Protein AF-A0A838QZZ8-F1 (afdb_monomer_li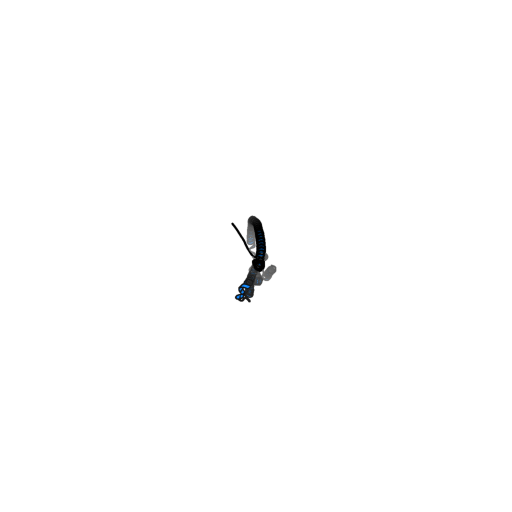te)

Radius of gyration: 69.24 Å; chains: 1; bounding box: 143×58×214 Å

pLDDT: mean 78.21, std 13.22, range [35.03, 93.62]

Structure (mmCIF, N/CA/C/O backbone):
data_AF-A0A838QZZ8-F1
#
_entry.id   AF-A0A838QZZ8-F1
#
loop_
_atom_site.group_PDB
_atom_site.id
_atom_site.type_symbol
_atom_site.label_atom_id
_atom_site.label_alt_id
_atom_site.label_comp_id
_atom_site.label_asym_id
_atom_site.label_entity_id
_atom_site.label_seq_id
_atom_site.pdbx_PDB_ins_code
_atom_site.Cartn_x
_atom_site.Cartn_y
_atom_site.Cartn_z
_atom_site.occupancy
_atom_site.B_iso_or_equiv
_atom_site.auth_seq_id
_atom_site.auth_comp_id
_atom_site.auth_asym_id
_atom_site.auth_atom_id
_atom_site.pdbx_PDB_model_num
ATOM 1 N N . ILE A 1 1 ? -26.782 -7.845 20.445 1.00 58.16 1 ILE A N 1
ATOM 2 C CA . ILE A 1 1 ? -27.109 -7.241 21.764 1.00 58.16 1 ILE A CA 1
ATOM 3 C C . ILE A 1 1 ? -28.507 -7.640 22.232 1.00 58.16 1 ILE A C 1
ATOM 5 O O . ILE A 1 1 ? -28.593 -8.457 23.138 1.00 58.16 1 ILE A O 1
ATOM 9 N N . GLY A 1 2 ? -29.586 -7.164 21.590 1.00 70.69 2 GLY A N 1
ATOM 10 C CA . GLY A 1 2 ? -30.961 -7.381 22.079 1.00 70.69 2 GLY A CA 1
ATOM 11 C C . GLY A 1 2 ? -31.363 -8.845 22.299 1.00 70.69 2 GLY A C 1
ATOM 12 O O . GLY A 1 2 ? -31.957 -9.159 23.319 1.00 70.69 2 GLY A O 1
ATOM 13 N N . LYS A 1 3 ? -30.958 -9.762 21.408 1.00 76.44 3 LYS A N 1
ATOM 14 C CA . LYS A 1 3 ? -31.280 -11.197 21.538 1.00 76.44 3 LYS A CA 1
ATOM 15 C C . LYS A 1 3 ? -30.654 -11.864 22.767 1.00 76.44 3 LYS A C 1
ATOM 17 O O . LYS A 1 3 ? -31.294 -12.706 23.377 1.00 76.44 3 LYS A O 1
ATOM 22 N N . ARG A 1 4 ? -29.428 -11.480 23.140 1.00 74.50 4 ARG A N 1
ATOM 23 C CA . ARG A 1 4 ? -28.707 -12.098 24.263 1.00 74.50 4 ARG A CA 1
ATOM 24 C C . ARG A 1 4 ? -29.208 -11.588 25.611 1.00 74.50 4 ARG A C 1
ATOM 26 O O . ARG A 1 4 ? -29.366 -12.371 26.535 1.00 74.50 4 ARG A O 1
ATOM 33 N N . LEU A 1 5 ? -29.517 -10.291 25.693 1.00 74.19 5 LEU A N 1
ATOM 34 C CA . LEU A 1 5 ? -30.183 -9.711 26.862 1.00 74.19 5 LEU A CA 1
ATOM 35 C C . LEU A 1 5 ? -31.594 -10.284 27.035 1.00 74.19 5 LEU A C 1
ATOM 37 O O . LEU A 1 5 ? -31.955 -10.642 28.146 1.00 74.19 5 LEU A O 1
ATOM 41 N N . ALA A 1 6 ? -32.359 -10.427 25.947 1.00 79.44 6 ALA A N 1
ATOM 42 C CA . ALA A 1 6 ? -33.685 -11.040 25.992 1.00 79.44 6 ALA A CA 1
ATOM 43 C C . ALA A 1 6 ? -33.622 -12.496 26.480 1.00 79.44 6 ALA A C 1
ATOM 45 O O . ALA A 1 6 ? -34.313 -12.829 27.430 1.00 79.44 6 ALA A O 1
ATOM 46 N N . ALA A 1 7 ? -32.735 -13.320 25.912 1.00 80.19 7 ALA A N 1
ATOM 47 C CA . ALA A 1 7 ? -32.574 -14.716 26.324 1.00 80.19 7 ALA A CA 1
ATOM 48 C C . ALA A 1 7 ? -32.056 -14.867 27.767 1.00 80.19 7 ALA A C 1
ATOM 50 O O . ALA A 1 7 ? -32.428 -15.811 28.460 1.00 80.19 7 ALA A O 1
ATOM 51 N N . GLY A 1 8 ? -31.203 -13.944 28.229 1.00 78.94 8 GLY A N 1
ATOM 52 C CA . GLY A 1 8 ? -30.764 -13.893 29.626 1.00 78.94 8 GLY A CA 1
ATOM 53 C C . GLY A 1 8 ? -31.909 -13.533 30.576 1.00 78.94 8 GLY A C 1
ATOM 54 O O . GLY A 1 8 ? -32.110 -14.212 31.575 1.00 78.94 8 GLY A O 1
ATOM 55 N N . LEU A 1 9 ? -32.703 -12.513 30.239 1.00 78.38 9 LEU A N 1
ATOM 56 C CA . LEU A 1 9 ? -33.860 -12.094 31.036 1.00 78.38 9 LEU A CA 1
ATOM 57 C C . LEU A 1 9 ? -34.972 -13.149 31.052 1.00 78.38 9 LEU A C 1
ATOM 59 O O . LEU A 1 9 ? -35.560 -13.379 32.100 1.00 78.38 9 LEU A O 1
ATOM 63 N N . GLU A 1 10 ? -35.235 -13.805 29.924 1.00 83.19 10 GLU A N 1
ATOM 64 C CA . GLU A 1 10 ? -36.214 -14.892 29.807 1.00 83.19 10 GLU A CA 1
ATOM 65 C C . GLU A 1 10 ? -35.835 -16.070 30.713 1.00 83.19 10 GLU A C 1
ATOM 67 O O . GLU A 1 10 ? -36.661 -16.529 31.498 1.00 83.19 10 GLU A O 1
ATOM 72 N N . TYR A 1 11 ? -34.555 -16.457 30.735 1.00 80.50 11 TYR A N 1
ATOM 73 C CA . TYR A 1 11 ? -34.064 -17.476 31.664 1.00 80.50 11 TYR A CA 1
ATOM 74 C C . TYR A 1 11 ? -34.233 -17.068 33.136 1.00 80.50 11 TYR A C 1
ATOM 76 O O . TYR A 1 11 ? -34.630 -17.890 33.960 1.00 80.50 11 TYR A O 1
ATOM 84 N N . VAL A 1 12 ? -33.966 -15.802 33.482 1.00 79.44 12 VAL A N 1
ATOM 85 C CA . VAL A 1 12 ? -34.167 -15.297 34.855 1.00 79.44 12 VAL A CA 1
ATOM 86 C C . VAL A 1 12 ? -35.647 -15.300 35.243 1.00 79.44 12 VAL A C 1
ATOM 88 O O . VAL A 1 12 ? -35.968 -15.578 36.396 1.00 79.44 12 VAL A O 1
ATOM 91 N N . VAL A 1 13 ? -36.552 -15.008 34.305 1.00 79.00 13 VAL A N 1
ATOM 92 C CA . VAL A 1 13 ? -38.004 -15.044 34.540 1.00 79.00 13 VAL A CA 1
ATOM 93 C C . VAL A 1 13 ? -38.499 -16.476 34.760 1.00 79.00 13 VAL A C 1
ATOM 95 O O . VAL A 1 13 ? -39.328 -16.692 35.641 1.00 79.00 13 VAL A O 1
ATOM 98 N N . GLU A 1 14 ? -37.991 -17.447 33.999 1.00 79.44 14 GLU A N 1
ATOM 99 C CA . GLU A 1 14 ? -38.433 -18.846 34.082 1.00 79.44 14 GLU A CA 1
ATOM 100 C C . GLU A 1 14 ? -37.816 -19.614 35.260 1.00 79.44 14 GLU A C 1
ATOM 102 O O . GLU A 1 14 ? -38.520 -20.357 35.942 1.00 79.44 14 GLU A O 1
ATOM 107 N N . ASN A 1 15 ? -36.519 -19.429 35.524 1.00 76.50 15 ASN A N 1
ATOM 108 C CA . ASN A 1 15 ? -35.752 -20.271 36.454 1.00 76.50 15 ASN A CA 1
ATOM 109 C C . ASN A 1 15 ? -35.225 -19.523 37.691 1.00 76.50 15 ASN A C 1
ATOM 111 O O . ASN A 1 15 ? -34.695 -20.151 38.612 1.00 76.50 15 ASN A O 1
ATOM 115 N N . GLY A 1 16 ? -35.368 -18.194 37.734 1.00 68.62 16 GLY A N 1
ATOM 116 C CA . GLY A 1 16 ? -34.762 -17.345 38.759 1.00 68.62 16 GLY A CA 1
ATOM 117 C C . GLY A 1 16 ? -33.244 -17.184 38.596 1.00 68.62 16 GLY A C 1
ATOM 118 O O . GLY A 1 16 ? -32.611 -17.792 37.735 1.00 68.62 16 GLY A O 1
ATOM 119 N N . CYS A 1 17 ? -32.639 -16.343 39.441 1.00 67.50 17 CYS A N 1
ATOM 120 C CA . CYS A 1 17 ? -31.185 -16.167 39.482 1.00 67.50 17 CYS A CA 1
ATOM 121 C C . CYS A 1 17 ? -30.560 -17.224 40.403 1.00 67.50 17 CYS A C 1
ATOM 123 O O . CYS A 1 17 ? -30.398 -17.008 41.604 1.00 67.50 17 CYS A O 1
ATOM 125 N N . ASN A 1 18 ? -30.286 -18.397 39.838 1.00 69.62 18 ASN A N 1
ATOM 126 C CA . ASN A 1 18 ? -29.605 -19.521 40.482 1.00 69.62 18 ASN A CA 1
ATOM 127 C C . ASN A 1 18 ? -28.125 -19.584 40.049 1.00 69.62 18 ASN A C 1
ATOM 129 O O . ASN A 1 18 ? -27.739 -18.931 39.082 1.00 69.62 18 ASN A O 1
ATOM 133 N N . ASP A 1 19 ? -27.287 -20.381 40.726 1.00 69.19 19 ASP A N 1
ATOM 134 C CA . ASP A 1 19 ? -25.847 -20.503 40.397 1.00 69.19 19 ASP A CA 1
ATOM 135 C C . ASP A 1 19 ? -25.585 -20.903 38.931 1.00 69.19 19 ASP A C 1
ATOM 137 O O . ASP A 1 19 ? -24.580 -20.519 38.333 1.00 69.19 19 ASP A O 1
ATOM 141 N N . GLN A 1 20 ? -26.538 -21.604 38.310 1.00 76.88 20 GLN A N 1
ATOM 142 C CA . GLN A 1 20 ? -26.480 -22.023 36.906 1.00 76.88 20 GLN A CA 1
ATOM 143 C C . GLN A 1 20 ? -26.671 -20.870 35.908 1.00 76.88 20 GLN A C 1
ATOM 145 O O . GLN A 1 20 ? -26.367 -21.019 34.724 1.00 76.88 20 GLN A O 1
ATOM 150 N N . TYR A 1 21 ? -27.137 -19.699 36.353 1.00 78.25 21 TYR A N 1
ATOM 151 C CA . TYR A 1 21 ? -27.345 -18.543 35.483 1.00 78.25 21 TYR A CA 1
ATOM 152 C C . TYR A 1 21 ? -26.045 -18.064 34.824 1.00 78.25 21 TYR A C 1
ATOM 154 O O . TYR A 1 21 ? -26.023 -17.739 33.634 1.00 78.25 21 TYR A O 1
ATOM 162 N N . ARG A 1 22 ? -24.935 -18.078 35.572 1.00 78.38 22 ARG A N 1
ATOM 163 C CA . ARG A 1 22 ? -23.612 -17.702 35.055 1.00 78.38 22 ARG A CA 1
ATOM 164 C C . ARG A 1 22 ? -23.141 -18.671 33.968 1.00 78.38 22 ARG A C 1
ATOM 166 O O . ARG A 1 22 ? -22.683 -18.225 32.916 1.00 78.38 22 ARG A O 1
ATOM 173 N N . GLU A 1 23 ? -23.304 -19.974 34.188 1.00 83.38 23 GLU A N 1
ATOM 174 C CA . GLU A 1 23 ? -22.972 -21.006 33.195 1.00 83.38 23 GLU A CA 1
ATOM 175 C C . GLU A 1 23 ? -23.833 -20.873 31.930 1.00 83.38 23 GLU A C 1
ATOM 177 O O . GLU A 1 23 ? -23.327 -20.986 30.811 1.00 83.38 23 GLU A O 1
ATOM 182 N N . TYR A 1 24 ? -25.121 -20.554 32.084 1.00 83.94 24 TYR A N 1
ATOM 183 C CA . TYR A 1 24 ? -26.025 -20.322 30.959 1.00 83.94 24 TYR A CA 1
ATOM 184 C C . TYR A 1 24 ? -25.616 -19.104 30.115 1.00 83.94 24 TYR A C 1
ATOM 186 O O . TYR A 1 24 ? -25.534 -19.203 28.887 1.00 83.94 24 TYR A O 1
ATOM 194 N N . LEU A 1 25 ? -25.291 -17.969 30.747 1.00 82.12 25 LEU A N 1
ATOM 195 C CA . LEU A 1 25 ? -24.798 -16.782 30.037 1.00 82.12 25 LEU A CA 1
ATOM 196 C C . LEU A 1 25 ? -23.492 -17.068 29.283 1.00 82.12 25 LEU A C 1
ATOM 198 O O . LEU A 1 25 ? -23.347 -16.656 28.128 1.00 82.12 25 LEU A O 1
ATOM 202 N N . GLN A 1 26 ? -22.578 -17.829 29.891 1.00 83.75 26 GLN A N 1
ATOM 203 C CA . GLN A 1 26 ? -21.333 -18.245 29.248 1.00 83.75 26 GLN A CA 1
ATOM 204 C C . GLN A 1 26 ? -21.590 -19.186 28.057 1.00 83.75 26 GLN A C 1
ATOM 206 O O . GLN A 1 26 ? -20.957 -19.046 27.008 1.00 83.75 26 GLN A O 1
ATOM 211 N N . SER A 1 27 ? -22.569 -20.091 28.167 1.00 87.31 27 SER A N 1
ATOM 212 C CA . SER A 1 27 ? -23.017 -20.936 27.053 1.00 87.31 27 SER A CA 1
ATOM 213 C C . SER A 1 27 ? -23.561 -20.105 25.886 1.00 87.31 27 SER A C 1
ATOM 215 O O . SER A 1 27 ? -23.238 -20.384 24.729 1.00 87.31 27 SER A O 1
ATOM 217 N N . LEU A 1 28 ? -24.349 -19.058 26.160 1.00 84.62 28 LEU A N 1
ATOM 218 C CA . LEU A 1 28 ? -24.826 -18.137 25.122 1.00 84.62 28 LEU A CA 1
ATOM 219 C C . LEU A 1 28 ? -23.682 -17.389 24.436 1.00 84.62 28 LEU A C 1
ATOM 221 O O . LEU A 1 28 ? -23.691 -17.272 23.211 1.00 84.62 28 LEU A O 1
ATOM 225 N N . ALA A 1 29 ? -22.696 -16.913 25.198 1.00 82.94 29 ALA A N 1
ATOM 226 C CA . ALA A 1 29 ? -21.519 -16.257 24.635 1.00 82.94 29 ALA A CA 1
ATOM 227 C C . ALA A 1 29 ? -20.730 -17.200 23.709 1.00 82.94 29 ALA A C 1
ATOM 229 O O . ALA A 1 29 ? -20.326 -16.796 22.618 1.00 82.94 29 ALA A O 1
ATOM 230 N N . HIS A 1 30 ? -20.578 -18.472 24.095 1.00 85.00 30 HIS A N 1
ATOM 231 C CA . HIS A 1 30 ? -19.911 -19.479 23.266 1.00 85.00 30 HIS A CA 1
ATOM 232 C C . HIS A 1 30 ? -20.682 -19.761 21.968 1.00 85.00 30 HIS A C 1
ATOM 234 O O . HIS A 1 30 ? -20.101 -19.742 20.885 1.00 85.00 30 HIS A O 1
ATOM 240 N N . LYS A 1 31 ? -22.011 -19.916 22.053 1.00 86.19 31 LYS A N 1
ATOM 241 C CA . LYS A 1 31 ? -22.878 -20.105 20.877 1.00 86.19 31 LYS A CA 1
ATOM 242 C C . LYS A 1 31 ? -22.814 -18.926 19.904 1.00 86.19 31 LYS A C 1
ATOM 244 O O . LYS A 1 31 ? -22.832 -19.136 18.692 1.00 86.19 31 LYS A O 1
ATOM 249 N N . ASP A 1 32 ? -22.743 -17.696 20.412 1.00 82.38 32 ASP A N 1
ATOM 250 C CA . ASP A 1 32 ? -22.587 -16.505 19.572 1.00 82.38 32 ASP A CA 1
ATOM 251 C C . ASP A 1 32 ? -21.213 -16.488 18.877 1.00 82.38 32 ASP A C 1
ATOM 253 O O . ASP A 1 32 ? -21.143 -16.204 17.680 1.00 82.38 32 ASP A O 1
ATOM 257 N N . ALA A 1 33 ? -20.138 -16.874 19.574 1.00 80.56 33 ALA A N 1
ATOM 258 C CA . ALA A 1 33 ? -18.805 -16.996 18.980 1.00 80.56 33 ALA A CA 1
ATOM 259 C C . ALA A 1 33 ? -18.751 -18.061 17.865 1.00 80.56 33 ALA A C 1
ATOM 261 O O . ALA A 1 33 ? -18.215 -17.800 16.782 1.00 80.56 33 ALA A O 1
ATOM 262 N N . ASP A 1 34 ? -19.365 -19.227 18.086 1.00 85.38 34 ASP A N 1
ATOM 263 C CA . ASP A 1 34 ? -19.470 -20.295 17.083 1.00 85.38 34 ASP A CA 1
ATOM 264 C C . ASP A 1 34 ? -20.288 -19.853 15.864 1.00 85.38 34 ASP A C 1
ATOM 266 O O . ASP A 1 34 ? -19.943 -20.149 14.715 1.00 85.38 34 ASP A O 1
ATOM 270 N N . ARG A 1 35 ? -21.361 -19.087 16.088 1.00 83.75 35 ARG A N 1
ATOM 271 C CA . ARG A 1 35 ? -22.188 -18.533 15.014 1.00 83.75 35 ARG A CA 1
ATOM 272 C C . ARG A 1 35 ? -21.417 -17.529 14.161 1.00 83.75 35 ARG A C 1
ATOM 274 O O . ARG A 1 35 ? -21.497 -17.601 12.935 1.00 83.75 35 ARG A O 1
ATOM 281 N N . THR A 1 36 ? -20.655 -16.632 14.784 1.00 79.69 36 THR A N 1
ATOM 282 C CA . THR A 1 36 ? -19.747 -15.721 14.075 1.00 79.69 36 THR A CA 1
ATOM 283 C C . THR A 1 36 ? -18.750 -16.507 13.225 1.00 79.69 36 THR A C 1
A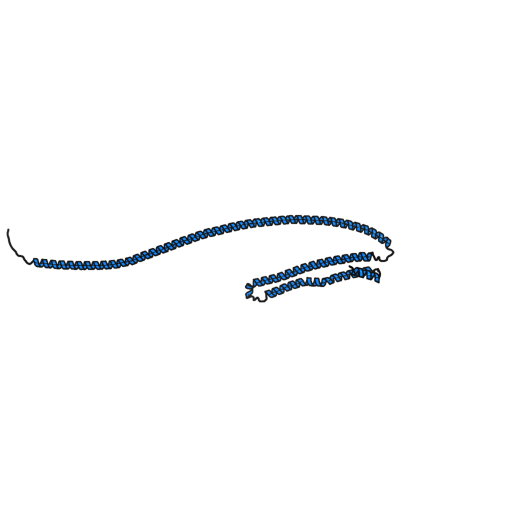TOM 285 O O . THR A 1 36 ? -18.592 -16.221 12.039 1.00 79.69 36 THR A O 1
ATOM 288 N N . TYR A 1 37 ? -18.142 -17.564 13.773 1.00 80.56 37 TYR A N 1
ATOM 289 C CA . TYR A 1 37 ? -17.235 -18.422 13.008 1.00 80.56 37 TYR A CA 1
ATOM 290 C C . TYR A 1 37 ? -17.928 -19.078 11.803 1.00 80.56 37 TYR A C 1
ATOM 292 O O . TYR A 1 37 ? -17.364 -19.107 10.706 1.00 80.56 37 TYR A O 1
ATOM 300 N N . SER A 1 38 ? -19.158 -19.566 11.993 1.00 84.62 38 SER A N 1
ATOM 301 C CA . SER A 1 38 ? -19.957 -20.199 10.942 1.00 84.62 38 SER A CA 1
ATOM 302 C C . SER A 1 38 ? -20.297 -19.227 9.805 1.00 84.62 38 SER A C 1
ATOM 304 O O . SER A 1 38 ? -20.127 -19.581 8.635 1.00 84.62 38 SER A O 1
ATOM 306 N N . ASN A 1 39 ? -20.668 -17.981 10.121 1.00 85.31 39 ASN A N 1
ATOM 307 C CA . ASN A 1 39 ? -21.029 -16.959 9.131 1.00 85.31 39 ASN A CA 1
ATOM 308 C C . ASN A 1 39 ? -19.890 -16.646 8.138 1.00 85.31 39 ASN A C 1
ATOM 310 O O . ASN A 1 39 ? -20.152 -16.377 6.966 1.00 85.31 39 ASN A O 1
ATOM 314 N N . PHE A 1 40 ? -18.624 -16.741 8.562 1.00 86.56 40 PHE A N 1
ATOM 315 C CA . PHE A 1 40 ? -17.465 -16.512 7.686 1.00 86.56 40 PHE A CA 1
ATOM 316 C C . PHE A 1 40 ? -17.026 -17.736 6.873 1.00 86.56 40 PHE A C 1
ATOM 318 O O . PHE A 1 40 ? -16.072 -17.642 6.097 1.00 86.56 40 PHE A O 1
ATOM 325 N N . THR A 1 41 ? -17.701 -18.882 6.999 1.00 88.81 41 THR A N 1
ATOM 326 C CA . THR A 1 41 ? -17.309 -20.121 6.302 1.00 88.81 41 THR A CA 1
ATOM 327 C C . THR A 1 41 ? -17.278 -19.941 4.784 1.00 88.81 41 THR A C 1
ATOM 329 O O . THR A 1 41 ? -16.303 -20.336 4.143 1.00 88.81 41 THR A O 1
ATOM 332 N N . LEU A 1 42 ? -18.300 -19.294 4.209 1.00 87.06 42 LEU A N 1
ATOM 333 C CA . LEU A 1 42 ? -18.383 -19.053 2.764 1.00 87.06 42 LEU A CA 1
ATOM 334 C C . LEU A 1 42 ? -17.282 -18.097 2.291 1.00 87.06 42 LEU A C 1
ATOM 336 O O . LEU A 1 42 ? -16.601 -18.379 1.309 1.00 87.06 42 LEU A O 1
ATOM 340 N N . VAL A 1 43 ? -17.053 -17.002 3.019 1.00 88.06 43 VAL A N 1
ATOM 341 C CA . VAL A 1 43 ? -15.999 -16.029 2.689 1.00 88.06 43 VAL A CA 1
ATOM 342 C C . VAL A 1 43 ? -14.625 -16.700 2.715 1.00 88.06 43 VAL A C 1
ATOM 344 O O . VAL A 1 43 ? -13.872 -16.585 1.750 1.00 88.06 43 VAL A O 1
ATOM 347 N N . ARG A 1 44 ? -14.328 -17.494 3.753 1.00 87.38 44 ARG A N 1
ATOM 348 C CA . ARG A 1 44 ? -13.081 -18.274 3.847 1.00 87.38 44 ARG A CA 1
ATOM 349 C C . ARG A 1 44 ? -12.918 -19.275 2.715 1.00 87.38 44 ARG A C 1
ATOM 351 O O . ARG A 1 44 ? -11.797 -19.493 2.259 1.00 87.38 44 ARG A O 1
ATOM 358 N N . PHE A 1 45 ? -14.006 -19.910 2.291 1.00 90.00 45 PHE A N 1
ATOM 359 C CA . PHE A 1 45 ? -13.986 -20.824 1.156 1.00 90.00 45 PHE A CA 1
ATOM 360 C C . PHE A 1 45 ? -13.602 -20.088 -0.132 1.00 90.00 45 PHE A C 1
ATOM 362 O O . PHE A 1 45 ? -12.663 -20.510 -0.804 1.00 90.00 45 PHE A O 1
ATOM 369 N N . CYS A 1 46 ? -14.241 -18.948 -0.421 1.00 87.81 46 CYS A N 1
ATOM 370 C CA . CYS A 1 46 ? -13.905 -18.119 -1.580 1.00 87.81 46 CYS A CA 1
ATOM 371 C C . CYS A 1 46 ? -12.436 -17.677 -1.551 1.00 87.81 46 CYS A C 1
ATOM 373 O O . CYS A 1 46 ? -11.718 -17.881 -2.525 1.00 87.81 46 CYS A O 1
ATOM 375 N N . VAL A 1 47 ? -11.966 -17.159 -0.411 1.00 87.56 47 VAL A N 1
ATOM 376 C CA . VAL A 1 47 ? -10.572 -16.722 -0.222 1.00 87.56 47 VAL A CA 1
ATOM 377 C C . VAL A 1 47 ? -9.570 -17.855 -0.471 1.00 87.56 47 VAL A C 1
ATOM 379 O O . VAL A 1 47 ? -8.549 -17.636 -1.121 1.00 87.56 47 VAL A O 1
ATOM 382 N N . ARG A 1 48 ? -9.853 -19.077 0.004 1.00 88.25 48 ARG A N 1
ATOM 383 C CA . ARG A 1 48 ? -8.983 -20.248 -0.221 1.00 88.25 48 ARG A CA 1
ATOM 384 C C . ARG A 1 48 ? -8.968 -20.729 -1.670 1.00 88.25 48 ARG A C 1
ATOM 386 O O . ARG A 1 48 ? -7.978 -21.326 -2.080 1.00 88.25 48 ARG A O 1
ATOM 393 N N . ILE A 1 49 ? -10.042 -20.512 -2.427 1.00 92.31 49 ILE A N 1
ATOM 394 C CA . ILE A 1 49 ? -10.148 -20.951 -3.826 1.00 92.31 49 ILE A CA 1
ATOM 395 C C . ILE A 1 49 ? -9.487 -19.977 -4.801 1.00 92.31 49 ILE A C 1
ATOM 397 O O . ILE A 1 49 ? -9.016 -20.413 -5.851 1.00 92.31 49 ILE A O 1
ATOM 401 N N . THR A 1 50 ? -9.392 -18.687 -4.466 1.00 88.88 50 THR A N 1
ATOM 402 C CA . THR A 1 50 ? -8.808 -17.664 -5.352 1.00 88.88 50 THR A CA 1
ATOM 403 C C . THR A 1 50 ? -7.418 -18.041 -5.904 1.00 88.88 50 THR A C 1
ATOM 405 O O . THR A 1 50 ? -7.222 -17.921 -7.114 1.00 88.88 50 THR A O 1
ATOM 408 N N . PRO A 1 51 ? -6.463 -18.580 -5.114 1.00 86.31 51 PRO A N 1
ATOM 409 C CA . PRO A 1 51 ? -5.173 -19.033 -5.646 1.00 86.31 51 PRO A CA 1
ATOM 410 C C . PRO A 1 51 ? -5.283 -20.203 -6.635 1.00 86.31 51 PRO A C 1
ATOM 412 O O . PRO A 1 51 ? -4.556 -20.244 -7.625 1.00 86.31 51 PRO A O 1
ATOM 415 N N . VAL A 1 52 ? -6.214 -21.136 -6.402 1.00 88.94 52 VAL A N 1
ATOM 416 C CA . VAL A 1 52 ? -6.460 -22.278 -7.300 1.00 88.94 52 VAL A CA 1
ATOM 417 C C . VAL A 1 52 ? -7.017 -21.794 -8.641 1.00 88.94 52 VAL A C 1
ATOM 419 O O . VAL A 1 52 ? -6.603 -22.286 -9.688 1.00 88.94 52 VAL A O 1
ATOM 422 N N . LEU A 1 53 ? -7.895 -20.785 -8.631 1.00 88.06 53 LEU A N 1
ATOM 423 C CA . LEU A 1 53 ? -8.383 -20.133 -9.852 1.00 88.06 53 LEU A CA 1
ATOM 424 C C . LEU A 1 53 ? -7.268 -19.390 -10.602 1.00 88.06 53 LEU A C 1
ATOM 426 O O . LEU A 1 53 ? -7.224 -19.439 -11.829 1.00 88.06 53 LEU A O 1
ATOM 430 N N . GLY A 1 54 ? -6.341 -18.751 -9.882 1.00 87.12 54 GLY A N 1
ATOM 431 C CA . GLY A 1 54 ? -5.149 -18.139 -10.475 1.00 87.12 54 GLY A CA 1
ATOM 432 C C . GLY A 1 54 ? -4.269 -19.151 -11.207 1.00 87.12 54 GLY A C 1
ATOM 433 O O . GLY A 1 54 ? -3.883 -18.921 -12.352 1.00 87.12 54 GLY A O 1
ATOM 434 N N . PHE A 1 55 ? -4.024 -20.303 -10.576 1.00 84.38 55 PHE A N 1
ATOM 435 C CA . PHE A 1 55 ? -3.307 -21.417 -11.197 1.00 84.38 55 PHE A CA 1
ATOM 436 C C . PHE A 1 55 ? -4.064 -21.998 -12.399 1.00 84.38 55 PHE A C 1
ATOM 438 O O . PHE A 1 55 ? -3.469 -22.258 -13.437 1.00 84.38 55 PHE A O 1
ATOM 445 N N . LEU A 1 56 ? -5.388 -22.147 -12.320 1.00 87.75 56 LEU A N 1
ATOM 446 C CA . LEU A 1 56 ? -6.191 -22.555 -13.475 1.00 87.75 56 LEU A CA 1
ATOM 447 C C . LEU A 1 56 ? -6.016 -21.573 -14.650 1.00 87.75 56 LEU A C 1
ATOM 449 O O . LEU A 1 56 ? -5.877 -21.997 -15.796 1.00 87.75 56 LEU A O 1
ATOM 453 N N . GLY A 1 57 ? -5.939 -20.271 -14.362 1.00 84.75 57 GLY A N 1
ATOM 454 C CA . GLY A 1 57 ? -5.649 -19.237 -15.352 1.00 84.75 57 GLY A CA 1
ATOM 455 C C . GLY A 1 57 ? -4.323 -19.449 -16.088 1.00 84.75 57 GLY A C 1
ATOM 456 O O . GLY A 1 57 ? -4.278 -19.247 -17.303 1.00 84.75 57 GLY A O 1
ATOM 457 N N . THR A 1 58 ? -3.264 -19.907 -15.408 1.00 88.31 58 THR A N 1
ATOM 458 C CA . THR A 1 58 ? -1.982 -20.205 -16.076 1.00 88.31 58 THR A CA 1
ATOM 459 C C . THR A 1 58 ? -2.075 -21.418 -16.972 1.00 88.31 58 THR A C 1
ATOM 461 O O . THR A 1 58 ? -1.597 -21.373 -18.102 1.00 88.31 58 THR A O 1
ATOM 464 N N . VAL A 1 59 ? -2.728 -22.478 -16.496 1.00 86.75 59 VAL A N 1
ATOM 465 C CA . VAL A 1 59 ? -2.888 -23.729 -17.241 1.00 86.75 59 VAL A CA 1
ATOM 466 C C . VAL A 1 59 ? -3.666 -23.487 -18.534 1.00 86.75 59 VAL A C 1
ATOM 468 O O . VAL A 1 59 ? -3.276 -23.995 -19.582 1.00 86.75 59 VAL A O 1
ATOM 471 N N . VAL A 1 60 ? -4.714 -22.659 -18.494 1.00 84.12 60 VAL A N 1
ATOM 472 C CA . VAL A 1 60 ? -5.499 -22.290 -19.685 1.00 84.12 60 VAL A CA 1
ATOM 473 C C . VAL A 1 60 ? -4.660 -21.506 -20.702 1.00 84.12 60 VAL A C 1
ATOM 475 O O . VAL A 1 60 ? -4.711 -21.808 -21.896 1.00 84.12 60 VAL A O 1
ATOM 478 N N . HIS A 1 61 ? -3.865 -20.532 -20.250 1.00 79.12 61 HIS A N 1
ATOM 479 C CA . HIS A 1 61 ? -3.025 -19.726 -21.144 1.00 79.12 61 HIS A CA 1
ATOM 480 C C . HIS A 1 61 ? -1.846 -20.525 -21.707 1.00 79.12 61 HIS A C 1
ATOM 482 O O . HIS A 1 61 ? -1.592 -20.452 -22.902 1.00 79.12 61 HIS A O 1
ATOM 488 N N . PHE A 1 62 ? -1.171 -21.352 -20.905 1.00 81.31 62 PHE A N 1
ATOM 489 C CA . PHE A 1 62 ? -0.125 -22.252 -21.406 1.00 81.31 62 PHE A CA 1
ATOM 490 C C . PHE A 1 62 ? -0.684 -23.297 -22.373 1.00 81.31 62 PHE A C 1
ATOM 492 O O . PHE A 1 62 ? -0.076 -23.555 -23.408 1.00 81.31 62 PHE A O 1
ATOM 499 N N . GLY A 1 63 ? -1.858 -23.862 -22.079 1.00 81.50 63 GLY A N 1
ATOM 500 C CA . GLY A 1 63 ? -2.539 -24.783 -22.986 1.00 81.50 63 GLY A CA 1
ATOM 501 C C . GLY A 1 63 ? -2.869 -24.126 -24.325 1.00 81.50 63 GLY A C 1
ATOM 502 O O . GLY A 1 63 ? -2.623 -24.719 -25.369 1.00 81.50 63 GLY A O 1
ATOM 503 N N . SER A 1 64 ? -3.351 -22.882 -24.306 1.00 79.12 64 SER A N 1
ATOM 504 C CA . SER A 1 64 ? -3.651 -22.119 -25.524 1.00 79.12 64 SER A CA 1
ATOM 505 C C . SER A 1 64 ? -2.387 -21.705 -26.284 1.00 79.12 64 SER A C 1
ATOM 507 O O . SER A 1 64 ? -2.375 -21.772 -27.507 1.00 79.12 64 SER A O 1
ATOM 509 N N . ALA A 1 65 ? -1.313 -21.343 -25.574 1.00 76.50 65 ALA A N 1
ATOM 510 C CA . ALA A 1 65 ? -0.025 -20.962 -26.156 1.00 76.50 65 ALA A CA 1
ATOM 511 C C . ALA A 1 65 ? 0.673 -22.117 -26.881 1.00 76.50 65 ALA A C 1
ATOM 513 O O . ALA A 1 65 ? 1.401 -21.888 -27.837 1.00 76.50 65 ALA A O 1
ATOM 514 N N . LEU A 1 66 ? 0.489 -23.349 -26.401 1.00 74.94 66 LEU A N 1
ATOM 515 C CA . LEU A 1 66 ? 1.105 -24.547 -26.974 1.00 74.94 66 LEU A CA 1
ATOM 516 C C . LEU A 1 66 ? 0.220 -25.220 -28.031 1.00 74.94 66 LEU A C 1
ATOM 518 O O . LEU A 1 66 ? 0.703 -26.049 -28.804 1.00 74.94 66 LEU A O 1
ATOM 522 N N . ASN A 1 67 ? -1.070 -24.886 -28.078 1.00 73.88 67 ASN A N 1
ATOM 523 C CA . ASN A 1 67 ? -2.001 -25.479 -29.025 1.00 73.88 67 ASN A CA 1
ATOM 524 C C . ASN A 1 67 ? -1.768 -24.916 -30.436 1.00 73.88 67 ASN A C 1
ATOM 526 O O . ASN A 1 67 ? -2.027 -23.744 -30.695 1.00 73.88 67 ASN A O 1
ATOM 530 N N . GLY A 1 68 ? -1.304 -25.766 -31.355 1.00 65.62 68 GLY A N 1
ATOM 531 C CA . GLY A 1 68 ? -1.085 -25.411 -32.762 1.00 65.62 68 GLY A CA 1
ATOM 532 C C . GLY A 1 68 ? 0.365 -25.112 -33.155 1.00 65.62 68 GLY A C 1
ATOM 533 O O . GLY A 1 68 ? 0.600 -24.809 -34.321 1.00 65.62 68 GLY A O 1
ATOM 534 N N . ILE A 1 69 ? 1.335 -25.240 -32.239 1.00 65.69 69 ILE A N 1
ATOM 535 C CA . ILE A 1 69 ? 2.759 -25.019 -32.544 1.00 65.69 69 ILE A CA 1
ATOM 536 C C . ILE A 1 69 ? 3.446 -26.344 -32.891 1.00 65.69 69 ILE A C 1
ATOM 538 O O . ILE A 1 69 ? 3.625 -27.215 -32.041 1.00 65.69 69 ILE A O 1
ATOM 542 N N . THR A 1 70 ? 3.876 -26.491 -34.142 1.00 67.19 70 THR A N 1
ATOM 543 C CA . THR A 1 70 ? 4.839 -27.526 -34.561 1.00 67.19 70 THR A CA 1
ATOM 544 C C . THR A 1 70 ? 6.273 -27.064 -34.284 1.00 67.19 70 THR A C 1
ATOM 546 O O . THR A 1 70 ? 6.561 -25.880 -34.456 1.00 67.19 70 THR A O 1
ATOM 549 N N . LEU A 1 71 ? 7.187 -27.976 -33.906 1.00 61.56 71 LEU A N 1
ATOM 550 C CA . LEU A 1 71 ? 8.583 -27.645 -33.539 1.00 61.56 71 LEU A CA 1
ATOM 551 C C . LEU A 1 71 ? 9.308 -26.765 -34.580 1.00 61.56 71 LEU A C 1
ATOM 553 O O . LEU A 1 71 ? 10.090 -25.899 -34.201 1.00 61.56 71 LEU A O 1
ATOM 557 N N . ASP A 1 72 ? 9.000 -26.936 -35.868 1.00 66.00 72 ASP A N 1
ATOM 558 C CA . ASP A 1 72 ? 9.631 -26.196 -36.969 1.00 66.00 72 ASP A CA 1
ATOM 559 C C . ASP A 1 72 ? 9.178 -24.725 -37.085 1.00 66.00 72 ASP A C 1
ATOM 561 O O . ASP A 1 72 ? 9.885 -23.910 -37.669 1.00 66.00 72 ASP A O 1
ATOM 565 N N . GLN A 1 73 ? 8.029 -24.351 -36.505 1.00 65.81 73 GLN A N 1
ATOM 566 C CA . GLN A 1 73 ? 7.490 -22.975 -36.520 1.00 65.81 73 GLN A CA 1
ATOM 567 C C . GLN A 1 73 ? 7.796 -22.199 -35.230 1.00 65.81 73 GLN A C 1
ATOM 569 O O . GLN A 1 73 ? 7.428 -21.031 -35.073 1.00 65.81 73 GLN A O 1
ATOM 574 N N . MET A 1 74 ? 8.488 -22.843 -34.289 1.00 64.25 74 MET A N 1
ATOM 575 C CA . MET A 1 74 ? 8.709 -22.320 -32.947 1.00 64.25 74 MET A CA 1
ATOM 576 C C . MET A 1 74 ? 9.585 -21.055 -32.941 1.00 64.25 74 MET A C 1
ATOM 578 O O . MET A 1 74 ? 9.430 -20.229 -32.046 1.00 64.25 74 MET A O 1
ATOM 582 N N . SER A 1 75 ? 10.455 -20.849 -33.944 1.00 67.62 75 SER A N 1
ATOM 583 C CA . SER A 1 75 ? 11.272 -19.628 -34.041 1.00 67.62 75 SER A CA 1
ATOM 584 C C . SER A 1 75 ? 10.481 -18.401 -34.506 1.00 67.62 75 SER A C 1
ATOM 586 O O . SER A 1 75 ? 10.762 -17.301 -34.041 1.00 67.62 75 SER A O 1
ATOM 588 N N . GLU A 1 76 ? 9.487 -18.569 -35.387 1.00 71.81 76 GLU A N 1
ATOM 589 C CA . GLU A 1 76 ? 8.609 -17.474 -35.839 1.00 71.81 76 GLU A CA 1
ATOM 590 C C . GLU A 1 76 ? 7.536 -17.137 -34.797 1.00 71.81 76 GLU A C 1
ATOM 592 O O . GLU A 1 76 ? 7.179 -15.973 -34.619 1.00 71.81 76 GLU A O 1
ATOM 597 N N . GLN A 1 77 ? 7.048 -18.139 -34.061 1.00 72.81 77 GLN A N 1
ATOM 598 C CA . GLN A 1 77 ? 5.979 -17.971 -33.072 1.00 72.81 77 GLN A CA 1
ATOM 599 C C . GLN A 1 77 ? 6.486 -17.733 -31.642 1.00 72.81 77 GLN A C 1
ATOM 601 O O . GLN A 1 77 ? 5.678 -17.549 -30.729 1.00 72.81 77 GLN A O 1
ATOM 606 N N . LEU A 1 78 ? 7.806 -17.662 -31.428 1.00 78.25 78 LEU A N 1
ATOM 607 C CA . LEU A 1 78 ? 8.401 -17.467 -30.102 1.00 78.25 78 LEU A CA 1
ATOM 608 C C . LEU A 1 78 ? 7.864 -16.207 -29.406 1.00 78.25 78 LEU A C 1
ATOM 610 O O . LEU A 1 78 ? 7.574 -16.234 -28.213 1.00 78.25 78 LEU A O 1
ATOM 614 N N . GLY A 1 79 ? 7.663 -15.119 -30.157 1.00 81.19 79 GLY A N 1
ATOM 615 C CA . GLY A 1 79 ? 7.083 -13.883 -29.625 1.00 81.19 79 GLY A CA 1
ATOM 616 C C . GLY A 1 79 ? 5.645 -14.056 -29.120 1.00 81.19 79 GLY A C 1
ATOM 617 O O . GLY A 1 79 ? 5.286 -13.498 -28.082 1.00 81.19 79 GLY A O 1
ATOM 618 N N . VAL A 1 80 ? 4.838 -14.875 -29.803 1.00 79.81 80 VAL A N 1
ATOM 619 C CA . VAL A 1 80 ? 3.459 -15.193 -29.395 1.00 79.81 80 VAL A CA 1
ATOM 620 C C . VAL A 1 80 ? 3.466 -16.050 -28.131 1.00 79.81 80 VAL A C 1
ATOM 622 O O . VAL A 1 80 ? 2.756 -15.734 -27.1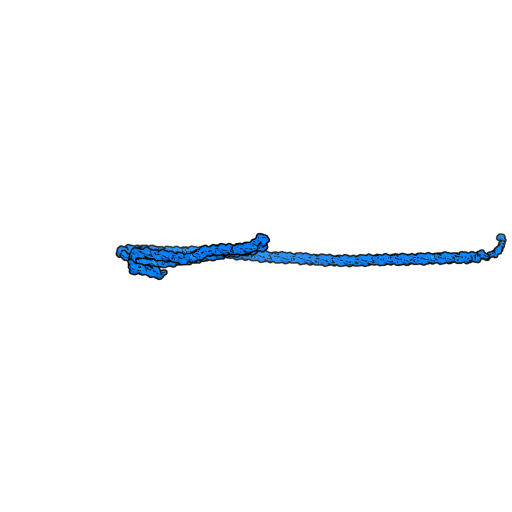79 1.00 79.81 80 VAL A O 1
ATOM 625 N N . VAL A 1 81 ? 4.330 -17.067 -28.064 1.00 80.69 81 VAL A N 1
ATOM 626 C CA . VAL A 1 81 ? 4.476 -17.929 -26.877 1.00 80.69 81 VAL A CA 1
ATOM 627 C C . VAL A 1 81 ? 4.927 -17.131 -25.656 1.00 80.69 81 VAL A C 1
ATOM 629 O O . VAL A 1 81 ? 4.358 -17.284 -24.577 1.00 80.69 81 VAL A O 1
ATOM 632 N N . VAL A 1 82 ? 5.912 -16.243 -25.815 1.00 83.31 82 VAL A N 1
ATOM 633 C CA . VAL A 1 82 ? 6.387 -15.371 -24.729 1.00 83.31 82 VAL A CA 1
ATOM 634 C C . VAL A 1 82 ? 5.281 -14.412 -24.274 1.00 83.31 82 VAL A C 1
ATOM 636 O O . VAL A 1 82 ? 5.120 -14.190 -23.073 1.00 83.31 82 VAL A O 1
ATOM 639 N N . SER A 1 83 ? 4.472 -13.889 -25.203 1.00 83.62 83 SER A N 1
ATOM 640 C CA . SER A 1 83 ? 3.318 -13.042 -24.874 1.00 83.62 83 SER A CA 1
ATOM 641 C C . SER A 1 83 ? 2.250 -13.799 -24.075 1.00 83.62 83 SER A C 1
ATOM 643 O O . SER A 1 83 ? 1.812 -13.319 -23.028 1.00 83.62 83 SER A O 1
ATOM 645 N N . GLU A 1 84 ? 1.869 -15.003 -24.509 1.00 81.19 84 GLU A N 1
ATOM 646 C CA . GLU A 1 84 ? 0.890 -15.840 -23.804 1.00 81.19 84 GLU A CA 1
ATOM 647 C C . GLU A 1 84 ? 1.417 -16.341 -22.448 1.00 81.19 84 GLU A C 1
ATOM 649 O O . GLU A 1 84 ? 0.669 -16.370 -21.467 1.00 81.19 84 GLU A O 1
ATOM 654 N N . MET A 1 85 ? 2.720 -16.631 -22.334 1.00 82.81 85 MET A N 1
ATOM 655 C CA . MET A 1 85 ? 3.356 -16.894 -21.039 1.00 82.81 85 MET A CA 1
ATOM 656 C C . MET A 1 85 ? 3.258 -15.688 -20.100 1.00 82.81 85 MET A C 1
ATOM 658 O O . MET A 1 85 ? 2.966 -15.848 -18.914 1.00 82.81 85 MET A O 1
ATOM 662 N N . GLY A 1 86 ? 3.468 -14.476 -20.617 1.00 84.62 86 GLY A N 1
ATOM 663 C CA . GLY A 1 86 ? 3.304 -13.243 -19.849 1.00 84.62 86 GLY A CA 1
ATOM 664 C C . GLY A 1 86 ? 1.873 -13.062 -19.333 1.00 84.62 86 GLY A C 1
ATOM 665 O O . GLY A 1 86 ? 1.675 -12.738 -18.160 1.00 84.62 86 GLY A O 1
ATOM 666 N N . LYS A 1 87 ? 0.866 -13.342 -20.173 1.00 84.19 87 LYS A N 1
ATOM 667 C CA . LYS A 1 87 ? -0.554 -13.308 -19.777 1.00 84.19 87 LYS A CA 1
ATOM 668 C C . LYS A 1 87 ? -0.875 -14.345 -18.696 1.00 84.19 87 LYS A C 1
ATOM 670 O O . LYS A 1 87 ? -1.564 -14.011 -17.731 1.00 84.19 87 LYS A O 1
ATOM 675 N N . ALA A 1 88 ? -0.317 -15.553 -18.802 1.00 86.56 88 ALA A N 1
ATOM 676 C CA . ALA A 1 88 ? -0.439 -16.596 -17.784 1.00 86.56 88 ALA A CA 1
ATOM 677 C C . ALA A 1 88 ? 0.102 -16.122 -16.423 1.00 86.56 88 ALA A C 1
ATOM 679 O O . ALA A 1 88 ? -0.607 -16.171 -15.415 1.00 86.56 88 ALA A O 1
ATOM 680 N N . PHE A 1 89 ? 1.331 -15.597 -16.387 1.00 86.19 89 PHE A N 1
ATOM 681 C CA . PHE A 1 89 ? 1.918 -15.078 -15.149 1.00 86.19 89 PHE A CA 1
ATOM 682 C C . PHE A 1 89 ? 1.103 -13.926 -14.560 1.00 86.19 89 PHE A C 1
ATOM 684 O O . PHE A 1 89 ? 0.847 -13.917 -13.355 1.00 86.19 89 PHE A O 1
ATOM 691 N N . ASN A 1 90 ? 0.622 -13.000 -15.395 1.00 88.88 90 ASN A N 1
ATOM 692 C CA . ASN A 1 90 ? -0.199 -11.885 -14.933 1.00 88.88 90 ASN A CA 1
ATOM 693 C C . ASN A 1 90 ? -1.500 -12.358 -14.256 1.00 88.88 90 ASN A C 1
ATOM 695 O O . ASN A 1 90 ? -1.876 -11.832 -13.210 1.00 88.88 90 ASN A O 1
ATOM 699 N N . ALA A 1 91 ? -2.148 -13.403 -14.786 1.00 86.75 91 ALA A N 1
ATOM 700 C CA . ALA A 1 91 ? -3.349 -13.981 -14.179 1.00 86.75 91 ALA A CA 1
ATOM 701 C C . ALA A 1 91 ? -3.093 -14.526 -12.759 1.00 86.75 91 ALA A C 1
ATOM 703 O O . ALA A 1 91 ? -3.916 -14.323 -11.864 1.00 86.75 91 ALA A O 1
ATOM 704 N N . THR A 1 92 ? -1.934 -15.151 -12.517 1.00 90.38 92 THR A N 1
ATOM 705 C CA . THR A 1 92 ? -1.559 -15.612 -11.163 1.00 90.38 92 THR A CA 1
ATOM 706 C C . THR A 1 92 ? -1.255 -14.453 -10.236 1.00 90.38 92 THR A C 1
ATOM 708 O O . THR A 1 92 ? -1.705 -14.455 -9.092 1.00 90.38 92 THR A O 1
ATOM 711 N N . THR A 1 93 ? -0.521 -13.453 -10.722 1.00 89.69 93 THR A N 1
ATOM 712 C CA . THR A 1 93 ? -0.178 -12.267 -9.933 1.00 89.69 93 THR A CA 1
ATOM 713 C C . THR A 1 93 ? -1.436 -11.549 -9.458 1.00 89.69 93 THR A C 1
ATOM 715 O O . THR A 1 93 ? -1.566 -11.265 -8.269 1.00 89.69 93 THR A O 1
ATOM 718 N N . VAL A 1 94 ? -2.404 -11.327 -10.353 1.00 91.00 94 VAL A N 1
ATOM 719 C CA . VAL A 1 94 ? -3.687 -10.697 -10.009 1.00 91.00 94 VAL A CA 1
ATOM 720 C C . VAL A 1 94 ? -4.489 -11.562 -9.034 1.00 91.00 94 VAL A C 1
ATOM 722 O O . VAL A 1 94 ? -5.035 -11.035 -8.065 1.00 91.00 94 VAL A O 1
ATOM 725 N N . ALA A 1 95 ? -4.534 -12.882 -9.234 1.00 88.62 95 ALA A N 1
ATOM 726 C CA . ALA A 1 95 ? -5.245 -13.788 -8.335 1.00 88.62 95 ALA A CA 1
ATOM 727 C C . ALA A 1 95 ? -4.636 -13.815 -6.923 1.00 88.62 95 ALA A C 1
ATOM 729 O O . ALA A 1 95 ? -5.368 -13.732 -5.938 1.00 88.62 95 ALA A O 1
ATOM 730 N N . LEU A 1 96 ? -3.307 -13.877 -6.803 1.00 91.94 96 LEU A N 1
ATOM 731 C CA . LEU A 1 96 ? -2.616 -13.834 -5.512 1.00 91.94 96 LEU A CA 1
ATOM 732 C C . LEU A 1 96 ? -2.782 -12.476 -4.828 1.00 91.94 96 LEU A C 1
ATOM 734 O O . LEU A 1 96 ? -3.098 -12.437 -3.641 1.00 91.94 96 LEU A O 1
ATOM 738 N N . ALA A 1 97 ? -2.639 -11.373 -5.568 1.00 92.38 97 ALA A N 1
ATOM 739 C CA . ALA A 1 97 ? -2.857 -10.031 -5.036 1.00 92.38 97 ALA A CA 1
ATOM 740 C C . ALA A 1 97 ? -4.296 -9.864 -4.517 1.00 92.38 97 ALA A C 1
ATOM 742 O O . ALA A 1 97 ? -4.506 -9.416 -3.391 1.00 92.38 97 ALA A O 1
ATOM 743 N N . SER A 1 98 ? -5.287 -10.312 -5.295 1.00 90.31 98 SER A N 1
ATOM 744 C CA . SER A 1 98 ? -6.692 -10.324 -4.883 1.00 90.31 98 SER A CA 1
ATOM 745 C C . SER A 1 98 ? -6.915 -11.196 -3.641 1.00 90.31 98 SER A C 1
ATOM 747 O O . SER A 1 98 ? -7.548 -10.744 -2.687 1.00 90.31 98 SER A O 1
ATOM 749 N N . ALA A 1 99 ? -6.334 -12.400 -3.591 1.00 90.12 99 ALA A N 1
ATOM 750 C CA . ALA A 1 99 ? -6.426 -13.287 -2.433 1.00 90.12 99 ALA A CA 1
ATOM 751 C C . ALA A 1 99 ? -5.823 -12.650 -1.170 1.00 90.12 99 ALA A C 1
ATOM 753 O O . ALA A 1 99 ? -6.430 -12.728 -0.103 1.00 90.12 99 ALA A O 1
ATOM 754 N N . MET A 1 100 ? -4.671 -11.980 -1.280 1.00 88.94 100 MET A N 1
ATOM 755 C CA . MET A 1 100 ? -4.051 -11.250 -0.168 1.00 88.94 100 MET A CA 1
ATOM 756 C C . MET A 1 100 ? -4.932 -10.100 0.320 1.00 88.94 100 MET A C 1
ATOM 758 O O . MET A 1 100 ? -5.156 -9.980 1.526 1.00 88.94 100 MET A O 1
ATOM 762 N N . CYS A 1 101 ? -5.498 -9.303 -0.590 1.00 93.12 101 CYS A N 1
ATOM 763 C CA . CYS A 1 101 ? -6.436 -8.242 -0.227 1.00 93.12 101 CYS A CA 1
ATOM 764 C C . CYS A 1 101 ? -7.686 -8.791 0.475 1.00 93.12 101 CYS A C 1
ATOM 766 O O . CYS A 1 101 ? -8.099 -8.249 1.500 1.00 93.12 101 CYS A O 1
ATOM 768 N N . MET A 1 102 ? -8.272 -9.882 -0.028 1.00 91.38 102 MET A N 1
ATOM 769 C CA . MET A 1 102 ? -9.444 -10.499 0.598 1.00 91.38 102 MET A CA 1
ATOM 770 C C . MET A 1 102 ? -9.114 -11.117 1.964 1.00 91.38 102 MET A C 1
ATOM 772 O O . MET A 1 102 ? -9.901 -10.961 2.894 1.00 91.38 102 MET A O 1
ATOM 776 N N . MET A 1 103 ? -7.954 -11.771 2.116 1.00 89.06 103 MET A N 1
ATOM 777 C CA . MET A 1 103 ? -7.481 -12.285 3.411 1.00 89.06 103 MET A CA 1
ATOM 778 C C . MET A 1 103 ? -7.338 -11.160 4.436 1.00 89.06 103 MET A C 1
ATOM 780 O O . MET A 1 103 ? -7.786 -11.303 5.573 1.00 89.06 103 MET A O 1
ATOM 784 N N . PHE A 1 104 ? -6.757 -10.030 4.031 1.00 92.25 104 PHE A N 1
ATOM 785 C CA . PHE A 1 104 ? -6.614 -8.866 4.897 1.00 92.25 104 PHE A CA 1
ATOM 786 C C . PHE A 1 104 ? -7.973 -8.267 5.284 1.00 92.25 104 PHE A C 1
ATOM 788 O O . PHE A 1 104 ? -8.226 -8.026 6.463 1.00 92.25 104 PHE A O 1
ATOM 795 N N . ALA A 1 105 ? -8.881 -8.090 4.321 1.00 91.56 105 ALA A N 1
ATOM 796 C CA . ALA A 1 105 ? -10.229 -7.599 4.596 1.00 91.56 105 ALA A CA 1
ATOM 797 C C . ALA A 1 105 ? -10.993 -8.532 5.551 1.00 91.56 105 ALA A C 1
ATOM 799 O O . ALA A 1 105 ? -11.589 -8.068 6.522 1.00 91.56 105 ALA A O 1
ATOM 800 N N . GLN A 1 106 ? -10.916 -9.850 5.332 1.00 89.19 106 GLN A N 1
ATOM 801 C CA . GLN A 1 106 ? -11.516 -10.845 6.219 1.00 89.19 106 GLN A CA 1
ATOM 802 C C . GLN A 1 106 ? -10.931 -10.755 7.634 1.00 89.19 106 GLN A C 1
ATOM 804 O O . GLN A 1 106 ? -11.685 -10.785 8.604 1.00 89.19 106 GLN A O 1
ATOM 809 N N . PHE A 1 107 ? -9.610 -10.607 7.764 1.00 90.00 107 PHE A N 1
ATOM 810 C CA . PHE A 1 107 ? -8.955 -10.432 9.060 1.00 90.00 107 PHE A CA 1
ATOM 811 C C . PHE A 1 107 ? -9.484 -9.201 9.804 1.00 90.00 107 PHE A C 1
ATOM 813 O O . PHE A 1 107 ? -9.831 -9.305 10.979 1.00 90.00 107 PHE A O 1
ATOM 820 N N . VAL A 1 108 ? -9.605 -8.057 9.124 1.00 92.56 108 VAL A N 1
ATOM 821 C CA . VAL A 1 108 ? -10.144 -6.827 9.723 1.00 92.56 108 VAL A CA 1
ATOM 822 C C . VAL A 1 108 ? -11.600 -7.018 10.153 1.00 92.56 108 VAL A C 1
ATOM 824 O O . VAL A 1 108 ? -11.950 -6.650 11.272 1.00 92.56 108 VAL A O 1
ATOM 827 N N . CYS A 1 109 ? -12.442 -7.633 9.318 1.00 89.94 109 CYS A N 1
ATOM 828 C CA . CYS A 1 109 ? -13.833 -7.921 9.673 1.00 89.94 109 CYS A CA 1
ATOM 829 C C . CYS A 1 109 ? -13.939 -8.835 10.900 1.00 89.94 109 CYS A C 1
ATOM 831 O O . CYS A 1 109 ? -14.666 -8.512 11.837 1.00 89.94 109 CYS A O 1
ATOM 833 N N . GLU A 1 110 ? -13.186 -9.940 10.928 1.00 88.50 110 GLU A N 1
ATOM 834 C CA . GLU A 1 110 ? -13.168 -10.852 12.075 1.00 88.50 110 GLU A CA 1
ATOM 835 C C . GLU A 1 110 ? -12.639 -10.166 13.340 1.00 88.50 110 GLU A C 1
ATOM 837 O O . GLU A 1 110 ? -13.142 -10.423 14.433 1.00 88.50 110 GLU A O 1
ATOM 842 N N . TRP A 1 111 ? -11.637 -9.295 13.209 1.00 90.12 111 TRP A N 1
ATOM 843 C CA . TRP A 1 111 ? -11.098 -8.530 14.329 1.00 90.12 111 TRP A CA 1
ATOM 844 C C . TRP A 1 111 ? -12.149 -7.579 14.914 1.00 90.12 111 TRP A C 1
ATOM 846 O O . TRP A 1 111 ? -12.418 -7.641 16.114 1.00 90.12 111 TRP A O 1
ATOM 856 N N . ILE A 1 112 ? -12.809 -6.776 14.071 1.00 88.50 112 ILE A N 1
ATOM 857 C CA . ILE A 1 112 ? -13.878 -5.860 14.497 1.00 88.50 112 ILE A CA 1
ATOM 858 C C . ILE A 1 112 ? -15.026 -6.641 15.147 1.00 88.50 112 ILE A C 1
ATOM 860 O O . ILE A 1 112 ? -15.497 -6.261 16.219 1.00 88.50 112 ILE A O 1
ATOM 864 N N . GLU A 1 113 ? -15.469 -7.743 14.535 1.00 87.88 113 GLU A N 1
ATOM 865 C CA . GLU A 1 113 ? -16.581 -8.533 15.065 1.00 87.88 113 GLU A CA 1
ATOM 866 C C . GLU A 1 113 ? -16.245 -9.141 16.429 1.00 87.88 113 GLU A C 1
ATOM 868 O O . GLU A 1 113 ? -17.052 -9.033 17.353 1.00 87.88 113 GLU A O 1
ATOM 873 N N . ARG A 1 114 ? -15.033 -9.682 16.614 1.00 84.94 114 ARG A N 1
ATOM 874 C CA . ARG A 1 114 ? -14.570 -10.167 17.926 1.00 84.94 114 ARG A CA 1
ATOM 875 C C . ARG A 1 114 ? -14.570 -9.053 18.969 1.00 84.94 114 ARG A C 1
ATOM 877 O O . ARG A 1 114 ? -15.054 -9.266 20.078 1.00 84.94 114 ARG A O 1
ATOM 884 N N . THR A 1 115 ? -14.076 -7.861 18.630 1.00 87.94 115 THR A N 1
ATOM 885 C CA . THR A 1 115 ? -14.084 -6.711 19.547 1.00 87.94 115 THR A CA 1
ATOM 886 C C . THR A 1 115 ? -15.506 -6.309 19.936 1.00 87.94 115 THR A C 1
ATOM 888 O O . THR A 1 115 ? -15.769 -6.061 21.114 1.00 87.94 115 THR A O 1
ATOM 891 N N . ILE A 1 116 ? -16.441 -6.293 18.980 1.00 85.88 116 ILE A N 1
ATOM 892 C CA . ILE A 1 116 ? -17.852 -5.999 19.250 1.00 85.88 116 ILE A CA 1
ATOM 893 C C . ILE A 1 116 ? -18.449 -7.075 20.155 1.00 85.88 116 ILE A C 1
ATOM 895 O O . ILE A 1 116 ? -19.029 -6.733 21.181 1.00 85.88 116 ILE A O 1
ATOM 899 N N . VAL A 1 117 ? -18.285 -8.361 19.832 1.00 85.19 117 VAL A N 1
ATOM 900 C CA . VAL A 1 117 ? -18.820 -9.468 20.641 1.00 85.19 117 VAL A CA 1
ATOM 901 C C . VAL A 1 117 ? -18.282 -9.408 22.070 1.00 85.19 117 VAL A C 1
ATOM 903 O O . VAL A 1 117 ? -19.077 -9.487 23.001 1.00 85.19 117 VAL A O 1
ATOM 906 N N . HIS A 1 118 ? -16.984 -9.155 22.265 1.00 84.06 118 HIS A N 1
ATOM 907 C CA . HIS A 1 118 ? -16.400 -8.973 23.598 1.00 84.06 118 HIS A CA 1
ATOM 908 C C . HIS A 1 118 ? -16.945 -7.747 24.336 1.00 84.06 118 HIS A C 1
ATOM 910 O O . HIS A 1 118 ? -17.189 -7.808 25.541 1.00 84.06 118 HIS A O 1
ATOM 916 N N . SER A 1 119 ? -17.160 -6.629 23.636 1.00 86.00 119 SER A N 1
ATOM 917 C CA . SER A 1 119 ? -17.793 -5.452 24.237 1.00 86.00 119 SER A CA 1
ATOM 918 C C . SER A 1 119 ? -19.204 -5.780 24.710 1.00 86.00 119 SER A C 1
ATOM 920 O O . SER A 1 119 ? -19.582 -5.411 25.818 1.00 86.00 119 SER A O 1
ATOM 922 N N . VAL A 1 120 ? -19.976 -6.482 23.879 1.00 83.75 120 VAL A N 1
ATOM 923 C CA . VAL A 1 120 ? -21.331 -6.911 24.218 1.00 83.75 120 VAL A CA 1
ATOM 924 C C . VAL A 1 120 ? -21.289 -7.863 25.405 1.00 83.75 120 VAL A C 1
ATOM 926 O O . VAL A 1 120 ? -22.085 -7.685 26.323 1.00 83.75 120 VAL A O 1
ATOM 929 N N . ASP A 1 121 ? -20.362 -8.830 25.420 1.00 82.50 121 ASP A N 1
ATOM 930 C CA . ASP A 1 121 ? -20.068 -9.744 26.537 1.00 82.50 121 ASP A CA 1
ATOM 931 C C . ASP A 1 121 ? -19.936 -9.015 27.856 1.00 82.50 121 ASP A C 1
ATOM 933 O O . ASP A 1 121 ? -20.773 -9.192 28.739 1.00 82.50 121 ASP A O 1
ATOM 937 N N . ARG A 1 122 ? -19.007 -8.066 27.904 1.00 82.19 122 ARG A N 1
ATOM 938 C CA . ARG A 1 122 ? -18.769 -7.261 29.093 1.00 82.19 122 ARG A CA 1
ATOM 939 C C . ARG A 1 122 ? -19.987 -6.440 29.512 1.00 82.19 122 ARG A C 1
ATOM 941 O O . ARG A 1 122 ? -20.262 -6.345 30.702 1.00 82.19 122 ARG A O 1
ATOM 948 N N . THR A 1 123 ? -20.730 -5.857 28.570 1.00 80.25 123 THR A N 1
ATOM 949 C CA . THR A 1 123 ? -21.949 -5.103 28.901 1.00 80.25 123 THR A CA 1
ATOM 950 C C . THR A 1 123 ? -23.032 -6.005 29.486 1.00 80.25 123 THR A C 1
ATOM 952 O O . THR A 1 123 ? -23.606 -5.654 30.509 1.00 80.25 123 THR A O 1
ATOM 955 N N . ALA A 1 124 ? -23.306 -7.171 28.892 1.00 77.69 124 ALA A N 1
ATOM 956 C CA . ALA A 1 124 ? -24.343 -8.044 29.440 1.00 77.69 124 ALA A CA 1
ATOM 957 C C . ALA A 1 124 ? -23.915 -8.694 30.756 1.00 77.69 124 ALA A C 1
ATOM 959 O O . ALA A 1 124 ? -24.758 -8.835 31.629 1.00 77.69 124 ALA A O 1
ATOM 960 N N . GLU A 1 125 ? -22.639 -9.055 30.923 1.00 77.12 125 GLU A N 1
ATOM 961 C CA . GLU A 1 125 ? -22.138 -9.559 32.203 1.00 77.12 125 GLU A CA 1
ATOM 962 C C . GLU A 1 125 ? -22.283 -8.487 33.293 1.00 77.12 125 GLU A C 1
ATOM 964 O O . GLU A 1 125 ? -22.874 -8.751 34.337 1.00 77.12 125 GLU A O 1
ATOM 969 N N . ASN A 1 126 ? -21.856 -7.249 33.022 1.00 78.81 126 ASN A N 1
ATOM 970 C CA . ASN A 1 126 ? -21.974 -6.147 33.975 1.00 78.81 126 ASN A CA 1
ATOM 971 C C . ASN A 1 126 ? -23.429 -5.798 34.314 1.00 78.81 126 ASN A C 1
ATOM 973 O O . ASN A 1 126 ? -23.730 -5.569 35.483 1.00 78.81 126 ASN A O 1
ATOM 977 N N . ASP A 1 127 ? -24.322 -5.736 33.324 1.00 75.25 127 ASP A N 1
ATOM 978 C CA . ASP A 1 127 ? -25.708 -5.310 33.539 1.00 75.25 127 ASP A CA 1
ATOM 979 C C . ASP A 1 127 ? -26.574 -6.418 34.145 1.00 75.25 127 ASP A C 1
ATOM 981 O O . ASP A 1 127 ? -27.448 -6.128 34.964 1.00 75.25 127 ASP A O 1
ATOM 985 N N . LEU A 1 128 ? -26.351 -7.681 33.761 1.00 73.88 128 LEU A N 1
ATOM 986 C CA . LEU A 1 128 ? -27.144 -8.811 34.243 1.00 73.88 128 LEU A CA 1
ATOM 987 C C . LEU A 1 128 ? -26.619 -9.356 35.574 1.00 73.88 128 LEU A C 1
ATOM 989 O O . LEU A 1 128 ? -27.427 -9.623 36.456 1.00 73.88 128 LEU A O 1
ATOM 993 N N . LEU A 1 129 ? -25.303 -9.491 35.768 1.00 69.88 129 LEU A N 1
ATOM 994 C CA . LEU A 1 129 ? -24.782 -10.036 37.028 1.00 69.88 129 LEU A CA 1
ATOM 995 C C . LEU A 1 129 ? -24.853 -9.034 38.185 1.00 69.88 129 LEU A C 1
ATOM 997 O O . LEU A 1 129 ? -25.083 -9.449 39.314 1.00 69.88 129 LEU A O 1
ATOM 1001 N N . ASN A 1 130 ? -24.711 -7.724 37.938 1.00 67.62 130 ASN A N 1
ATOM 1002 C CA . ASN A 1 130 ? -24.829 -6.739 39.024 1.00 67.62 130 ASN A CA 1
ATOM 1003 C C . ASN A 1 130 ? -26.280 -6.420 39.409 1.00 67.62 130 ASN A C 1
ATOM 1005 O O . ASN A 1 130 ? -26.511 -5.921 40.507 1.00 67.62 130 ASN A O 1
ATOM 1009 N N . ARG A 1 131 ? -27.263 -6.632 38.519 1.00 67.75 131 ARG A N 1
ATOM 1010 C CA . ARG A 1 131 ? -28.682 -6.364 38.832 1.00 67.75 131 ARG A CA 1
ATOM 1011 C C . ARG A 1 131 ? -29.394 -7.541 39.480 1.00 67.75 131 ARG A C 1
ATOM 1013 O O . ARG A 1 131 ? -30.347 -7.315 40.221 1.00 67.75 131 ARG A O 1
ATOM 1020 N N . PHE A 1 132 ? -28.958 -8.763 39.201 1.00 63.03 132 PHE A N 1
ATOM 1021 C CA . PHE A 1 132 ? -29.507 -9.970 39.803 1.00 63.03 132 PHE A CA 1
ATOM 1022 C C . PHE A 1 132 ? -28.475 -10.528 40.790 1.00 63.03 132 PHE A C 1
ATOM 1024 O O . PHE A 1 132 ? -27.769 -11.484 40.494 1.00 63.03 132 PHE A O 1
ATOM 1031 N N . GLU A 1 133 ? -28.346 -9.872 41.949 1.00 53.88 133 GLU A N 1
ATOM 1032 C CA . GLU A 1 133 ? -27.531 -10.373 43.063 1.00 53.88 133 GLU A CA 1
ATOM 1033 C C . GLU A 1 133 ? -28.038 -11.761 43.473 1.00 53.88 133 GLU A C 1
ATOM 1035 O O . GLU A 1 133 ? -29.213 -11.935 43.822 1.00 53.88 133 GLU A O 1
ATOM 1040 N N . THR A 1 134 ? -27.144 -12.752 43.442 1.00 53.56 134 THR A N 1
ATOM 1041 C CA . THR A 1 134 ? -27.342 -14.030 44.122 1.00 53.56 134 THR A CA 1
ATOM 1042 C C . THR A 1 134 ? -27.682 -13.714 45.572 1.00 53.56 134 THR A C 1
ATOM 1044 O O . THR A 1 134 ? -26.995 -12.936 46.233 1.00 53.56 134 THR A O 1
ATOM 1047 N N . LYS A 1 135 ? -28.807 -14.245 46.042 1.00 43.78 135 LYS A N 1
ATOM 1048 C CA . LYS A 1 135 ? -29.459 -13.849 47.290 1.00 43.78 135 LYS A CA 1
ATOM 1049 C C . LYS A 1 135 ? -28.723 -14.415 48.518 1.00 43.78 135 LYS A C 1
ATOM 1051 O O . LYS A 1 135 ? -29.333 -15.121 49.310 1.00 43.78 135 LYS A O 1
ATOM 1056 N N . ASP A 1 136 ? -27.438 -14.116 48.690 1.00 47.09 136 ASP A N 1
ATOM 1057 C CA . ASP A 1 136 ? -26.682 -14.480 49.891 1.00 47.09 136 ASP A CA 1
ATOM 1058 C C . ASP A 1 136 ? -26.753 -13.349 50.918 1.00 47.09 136 ASP A C 1
ATOM 1060 O O . ASP A 1 136 ? -26.049 -12.342 50.855 1.00 47.09 136 ASP A O 1
ATOM 1064 N N . ALA A 1 137 ? -27.643 -13.529 51.893 1.00 50.88 137 ALA A N 1
ATOM 1065 C CA . ALA A 1 137 ? -27.948 -12.559 52.941 1.00 50.88 137 ALA A CA 1
ATOM 1066 C C . ALA A 1 137 ? -26.783 -12.276 53.921 1.00 50.88 137 ALA A C 1
ATOM 1068 O O . ALA A 1 137 ? -26.915 -11.387 54.758 1.00 50.88 137 ALA A O 1
ATOM 1069 N N . ASP A 1 138 ? -25.652 -12.987 53.819 1.00 54.06 138 ASP A N 1
ATOM 1070 C CA . ASP A 1 138 ? -24.569 -12.970 54.818 1.00 54.06 138 ASP A CA 1
ATOM 1071 C C . ASP A 1 138 ? -23.308 -12.188 54.379 1.00 54.06 138 ASP A C 1
ATOM 1073 O O . ASP A 1 138 ? -22.432 -11.882 55.187 1.00 54.06 138 ASP A O 1
ATOM 1077 N N . LEU A 1 139 ? -23.202 -11.793 53.101 1.00 54.38 139 LEU A N 1
ATOM 1078 C CA . LEU A 1 139 ? -21.988 -11.158 52.556 1.00 54.38 139 LEU A CA 1
ATOM 1079 C C . LEU A 1 139 ? -21.968 -9.617 52.610 1.00 54.38 139 LEU A C 1
ATOM 1081 O O . LEU A 1 139 ? -20.942 -9.006 52.301 1.00 54.38 139 LEU A O 1
ATOM 1085 N N . ALA A 1 140 ? -23.061 -8.962 53.011 1.00 56.84 140 ALA A N 1
ATOM 1086 C CA . ALA A 1 140 ? -23.216 -7.503 52.923 1.00 56.84 140 ALA A CA 1
ATOM 1087 C C . ALA A 1 140 ? -22.104 -6.665 53.613 1.00 56.84 140 ALA A C 1
ATOM 1089 O O . ALA A 1 140 ? -21.684 -5.655 53.036 1.00 56.84 140 ALA A O 1
ATOM 1090 N N . PRO A 1 141 ? -21.565 -7.043 54.793 1.00 58.66 141 PRO A N 1
ATOM 1091 C CA . PRO A 1 141 ? -20.480 -6.291 55.431 1.00 58.66 141 PRO A CA 1
ATOM 1092 C C . PRO A 1 141 ? -19.132 -6.477 54.718 1.00 58.66 141 PRO A C 1
ATOM 1094 O O . PRO A 1 141 ? -18.383 -5.516 54.546 1.00 58.66 141 PRO A O 1
ATOM 1097 N N . PHE A 1 142 ? -18.837 -7.702 54.270 1.00 55.31 142 PHE A N 1
ATOM 1098 C CA . PHE A 1 142 ? -17.582 -8.055 53.603 1.00 55.31 142 PHE A CA 1
ATOM 1099 C C . PHE A 1 142 ? -17.520 -7.466 52.189 1.00 55.31 142 PHE A C 1
ATOM 1101 O O . PHE A 1 142 ? -16.507 -6.890 51.794 1.00 55.31 142 PHE A O 1
ATOM 1108 N N . LEU A 1 143 ? -18.640 -7.505 51.461 1.00 58.12 143 LEU A N 1
ATOM 1109 C CA . LEU A 1 143 ? -18.777 -6.871 50.151 1.00 58.12 143 LEU A CA 1
ATOM 1110 C C . LEU A 1 143 ? -18.566 -5.363 50.223 1.00 58.12 143 LEU A C 1
ATOM 1112 O O . LEU A 1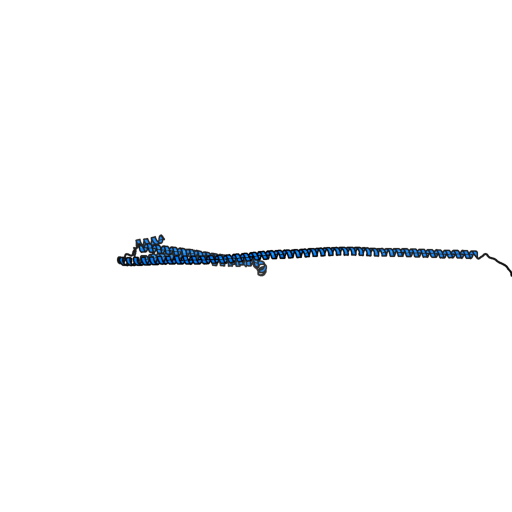 143 ? -17.980 -4.805 49.303 1.00 58.12 143 LEU A O 1
ATOM 1116 N N . ARG A 1 144 ? -18.980 -4.693 51.304 1.00 60.00 144 ARG A N 1
ATOM 1117 C CA . ARG A 1 144 ? -18.765 -3.248 51.449 1.00 60.00 144 ARG A CA 1
ATOM 1118 C C . ARG A 1 144 ? -17.279 -2.909 51.574 1.00 60.00 144 ARG A C 1
ATOM 1120 O O . ARG A 1 144 ? -16.814 -2.042 50.847 1.00 60.00 144 ARG A O 1
ATOM 1127 N N . VAL A 1 145 ? -16.541 -3.647 52.406 1.00 63.34 145 VAL A N 1
ATOM 1128 C CA . VAL A 1 145 ? -15.086 -3.481 52.593 1.00 63.34 145 VAL A CA 1
ATOM 1129 C C . VAL A 1 145 ? -14.314 -3.823 51.316 1.00 63.34 145 VAL A C 1
ATOM 1131 O O . VAL A 1 145 ? -13.417 -3.083 50.921 1.00 63.34 145 VAL A O 1
ATOM 1134 N N . VAL A 1 146 ? -14.692 -4.899 50.620 1.00 60.19 146 VAL A N 1
ATOM 1135 C CA . VAL A 1 146 ? -14.078 -5.267 49.335 1.00 60.19 146 VAL A CA 1
ATOM 1136 C C . VAL A 1 146 ? -14.387 -4.220 48.266 1.00 60.19 146 VAL A C 1
ATOM 1138 O O . VAL A 1 146 ? -13.496 -3.853 47.513 1.00 60.19 146 VAL A O 1
ATOM 1141 N N . LYS A 1 147 ? -15.607 -3.679 48.204 1.00 59.59 147 LYS A N 1
ATOM 1142 C CA . LYS A 1 147 ? -15.994 -2.645 47.230 1.00 59.59 147 LYS A CA 1
ATOM 1143 C C . LYS A 1 147 ? -15.266 -1.319 47.476 1.00 59.59 147 LYS A C 1
ATOM 1145 O O . LYS A 1 147 ? -14.896 -0.656 46.513 1.00 59.59 147 LYS A O 1
ATOM 1150 N N . GLU A 1 148 ? -15.010 -0.974 48.736 1.00 63.41 148 GLU A N 1
ATOM 1151 C CA . GLU A 1 148 ? -14.228 0.204 49.140 1.00 63.41 148 GLU A CA 1
ATOM 1152 C C . GLU A 1 148 ? -12.737 0.038 48.791 1.00 63.41 148 GLU A C 1
ATOM 1154 O O . GLU A 1 148 ? -12.165 0.893 48.115 1.00 63.41 148 GLU A O 1
ATOM 1159 N N . ALA A 1 149 ? -12.137 -1.114 49.115 1.00 60.94 149 ALA A N 1
ATOM 1160 C CA . ALA A 1 149 ? -10.747 -1.431 48.764 1.00 60.94 149 ALA A CA 1
ATOM 1161 C C . ALA A 1 149 ? -10.524 -1.565 47.240 1.00 60.94 149 ALA A C 1
ATOM 1163 O O . ALA A 1 149 ? -9.468 -1.218 46.701 1.00 60.94 149 ALA A O 1
ATOM 1164 N N . ASN A 1 150 ? -11.536 -2.051 46.516 1.00 64.75 150 ASN A N 1
ATOM 1165 C CA . ASN A 1 150 ? -11.493 -2.192 45.063 1.00 64.75 150 ASN A CA 1
ATOM 1166 C C . ASN A 1 150 ? -11.688 -0.836 44.359 1.00 64.75 150 ASN A C 1
ATOM 1168 O O . ASN A 1 150 ? -11.087 -0.600 43.315 1.00 64.75 150 ASN A O 1
ATOM 1172 N N . ALA A 1 151 ? -12.456 0.093 44.941 1.00 70.69 151 ALA A N 1
ATOM 1173 C CA . ALA A 1 151 ? -12.584 1.460 44.429 1.00 70.69 151 ALA A CA 1
ATOM 1174 C C . ALA A 1 151 ? -11.259 2.240 44.516 1.00 70.69 151 ALA A C 1
ATOM 1176 O O . ALA A 1 151 ? -10.890 2.930 43.565 1.00 70.69 151 ALA A O 1
ATOM 1177 N N . GLU A 1 152 ? -10.516 2.079 45.612 1.00 71.81 152 GLU A N 1
ATOM 1178 C CA . GLU A 1 152 ? -9.180 2.665 45.785 1.00 71.81 152 GLU A CA 1
ATOM 1179 C C . GLU A 1 152 ? -8.171 2.076 44.782 1.00 71.81 152 GLU A C 1
ATOM 1181 O O . GLU A 1 152 ? -7.459 2.808 44.088 1.00 71.81 152 GLU A O 1
ATOM 1186 N N . SER A 1 153 ? -8.185 0.750 44.610 1.00 67.44 153 SER A N 1
ATOM 1187 C CA . SER A 1 153 ? -7.342 0.060 43.624 1.00 67.44 153 SER A CA 1
ATOM 1188 C C . SER A 1 153 ? -7.667 0.479 42.183 1.00 67.44 153 SER A C 1
ATOM 1190 O O . SER A 1 153 ? -6.759 0.708 41.382 1.00 67.44 153 SER A O 1
ATOM 1192 N N . LEU A 1 154 ? -8.950 0.645 41.842 1.00 72.56 154 LEU A N 1
ATOM 1193 C CA . LEU A 1 154 ? -9.386 1.114 40.522 1.00 72.56 154 LEU A CA 1
ATOM 1194 C C . LEU A 1 154 ? -8.967 2.563 40.244 1.00 72.56 154 LEU A C 1
ATOM 1196 O O . LEU A 1 154 ? -8.595 2.869 39.111 1.00 72.56 154 LEU A O 1
ATOM 1200 N N . GLN A 1 155 ? -8.974 3.446 41.247 1.00 75.62 155 GLN A N 1
ATOM 1201 C CA . GLN A 1 155 ? -8.470 4.815 41.091 1.00 75.62 155 GLN A CA 1
ATOM 1202 C C . GLN A 1 155 ? -6.957 4.852 40.863 1.00 75.62 155 GLN A C 1
ATOM 1204 O O . GLN A 1 155 ? -6.489 5.590 39.993 1.00 75.62 155 GLN A O 1
ATOM 1209 N N . LEU A 1 156 ? -6.194 4.022 41.579 1.00 74.06 156 LEU A N 1
ATOM 1210 C CA . LEU A 1 156 ? -4.750 3.886 41.369 1.00 74.06 156 LEU A CA 1
ATOM 1211 C C . LEU A 1 156 ? -4.430 3.343 39.971 1.00 74.06 156 LEU A C 1
ATOM 1213 O O . LEU A 1 156 ? -3.553 3.879 39.291 1.00 74.06 156 LEU A O 1
ATOM 1217 N N . ILE A 1 157 ? -5.172 2.332 39.506 1.00 74.38 157 ILE A N 1
ATOM 1218 C CA . ILE A 1 157 ? -5.034 1.794 38.145 1.00 74.38 157 ILE A CA 1
ATOM 1219 C C . ILE A 1 157 ? -5.392 2.862 37.109 1.00 74.38 157 ILE A C 1
ATOM 1221 O O . ILE A 1 157 ? -4.632 3.047 36.164 1.00 74.38 157 ILE A O 1
ATOM 1225 N N . ALA A 1 158 ? -6.490 3.601 37.286 1.00 77.56 158 ALA A N 1
ATOM 1226 C CA . ALA A 1 158 ? -6.894 4.666 36.369 1.00 77.56 158 ALA A CA 1
ATOM 1227 C C . ALA A 1 158 ? -5.849 5.794 36.293 1.00 77.56 158 ALA A C 1
ATOM 1229 O O . ALA A 1 158 ? -5.501 6.248 35.199 1.00 77.56 158 ALA A O 1
ATOM 1230 N N . GLY A 1 159 ? -5.292 6.210 37.435 1.00 81.38 159 GLY A N 1
ATOM 1231 C CA . GLY A 1 159 ? -4.216 7.201 37.493 1.00 81.38 159 GLY A CA 1
ATOM 1232 C C . GLY A 1 159 ? -2.946 6.724 36.784 1.00 81.38 159 GLY A C 1
ATOM 1233 O O . GLY A 1 159 ? -2.367 7.459 35.981 1.00 81.38 159 GLY A O 1
ATOM 1234 N N . ASN A 1 160 ? -2.558 5.466 37.006 1.00 85.62 160 ASN A N 1
ATOM 1235 C CA . ASN A 1 160 ? -1.389 4.862 36.369 1.00 85.62 160 ASN A CA 1
ATOM 1236 C C . ASN A 1 160 ? -1.597 4.683 34.853 1.00 85.62 160 ASN A C 1
ATOM 1238 O O . ASN A 1 160 ? -0.723 5.039 34.069 1.00 85.62 160 ASN A O 1
ATOM 1242 N N . LEU A 1 161 ? -2.783 4.248 34.411 1.00 80.81 161 LEU A N 1
ATOM 1243 C CA . LEU A 1 161 ? -3.122 4.134 32.988 1.00 80.81 161 LEU A CA 1
ATOM 1244 C C . LEU A 1 161 ? -3.067 5.496 32.281 1.00 80.81 161 LEU A C 1
ATOM 1246 O O . LEU A 1 161 ? -2.612 5.589 31.141 1.00 80.81 161 LEU A O 1
ATOM 1250 N N . THR A 1 162 ? -3.498 6.559 32.963 1.00 85.25 162 THR A N 1
ATOM 1251 C CA . THR A 1 162 ? -3.457 7.931 32.437 1.00 85.25 162 THR A CA 1
ATOM 1252 C C . THR A 1 162 ? -2.014 8.413 32.286 1.00 85.25 162 THR A C 1
ATOM 1254 O O . THR A 1 162 ? -1.649 8.938 31.233 1.00 85.25 162 THR A O 1
ATOM 1257 N N . GLN A 1 163 ? -1.162 8.168 33.289 1.00 85.38 163 GLN A N 1
ATOM 1258 C CA . GLN A 1 163 ? 0.273 8.463 33.202 1.00 85.38 163 GLN A CA 1
ATOM 1259 C C . GLN A 1 163 ? 0.966 7.655 32.102 1.00 85.38 163 GLN A C 1
ATOM 1261 O O . GLN A 1 163 ? 1.741 8.218 31.329 1.00 85.38 163 GLN A O 1
ATOM 1266 N N . GLN A 1 164 ? 0.661 6.362 31.981 1.00 83.69 164 GLN A N 1
ATOM 1267 C CA . GLN A 1 164 ? 1.202 5.521 30.916 1.00 83.69 164 GLN A CA 1
ATOM 1268 C C . GLN A 1 164 ? 0.755 6.022 29.543 1.00 83.69 164 GLN A C 1
ATOM 1270 O O . GLN A 1 164 ? 1.593 6.194 28.666 1.00 83.69 164 GLN A O 1
ATOM 1275 N N . THR A 1 165 ? -0.524 6.347 29.358 1.00 82.31 165 THR A N 1
ATOM 1276 C CA . THR A 1 165 ? -1.037 6.872 28.082 1.00 82.31 165 THR A CA 1
ATOM 1277 C C . THR A 1 165 ? -0.361 8.194 27.710 1.00 82.31 165 THR A C 1
ATOM 1279 O O . THR A 1 165 ? 0.031 8.382 26.559 1.00 82.31 165 THR A O 1
ATOM 1282 N N . ALA A 1 166 ? -0.143 9.091 28.677 1.00 86.56 166 ALA A N 1
ATOM 1283 C CA . ALA A 1 166 ? 0.575 10.345 28.454 1.00 86.56 166 ALA A CA 1
ATOM 1284 C C . ALA A 1 166 ? 2.054 10.119 28.082 1.00 86.56 166 ALA A C 1
ATOM 1286 O O . ALA A 1 166 ? 2.564 10.742 27.144 1.00 86.56 166 ALA A O 1
ATOM 1287 N N . ALA A 1 167 ? 2.732 9.189 28.762 1.00 86.62 167 ALA A N 1
ATOM 1288 C CA . ALA A 1 167 ? 4.111 8.814 28.455 1.00 86.62 167 ALA A CA 1
ATOM 1289 C C . ALA A 1 167 ? 4.233 8.182 27.059 1.00 86.62 167 ALA A C 1
ATOM 1291 O O . ALA A 1 167 ? 5.095 8.582 26.275 1.00 86.62 167 ALA A O 1
ATOM 1292 N N . TRP A 1 168 ? 3.325 7.264 26.713 1.00 84.06 168 TRP A N 1
ATOM 1293 C CA . TRP A 1 168 ? 3.240 6.653 25.387 1.00 84.06 168 TRP A CA 1
ATOM 1294 C C . TRP A 1 168 ? 2.969 7.692 24.302 1.00 84.06 168 TRP A C 1
ATOM 1296 O O . TRP A 1 168 ? 3.669 7.697 23.298 1.00 84.06 168 TRP A O 1
ATOM 1306 N N . THR A 1 169 ? 2.035 8.621 24.517 1.00 90.12 169 THR A N 1
ATOM 1307 C CA . THR A 1 169 ? 1.732 9.697 23.554 1.00 90.12 169 THR A CA 1
ATOM 1308 C C . THR A 1 169 ? 2.954 10.583 23.310 1.00 90.12 169 THR A C 1
ATOM 1310 O O . THR A 1 169 ? 3.276 10.913 22.170 1.00 90.12 169 THR A O 1
ATOM 1313 N N . THR A 1 170 ? 3.687 10.921 24.373 1.00 92.44 170 THR A N 1
ATOM 1314 C CA . THR A 1 170 ? 4.912 11.728 24.280 1.00 92.44 170 THR A CA 1
ATOM 1315 C C . THR A 1 170 ? 6.014 10.986 23.522 1.00 92.44 170 THR A C 1
ATOM 1317 O O . THR A 1 170 ? 6.651 11.558 22.637 1.00 92.44 170 THR A O 1
ATOM 1320 N N . ALA A 1 171 ? 6.213 9.698 23.817 1.00 89.94 171 ALA A N 1
ATOM 1321 C CA . ALA A 1 171 ? 7.173 8.857 23.109 1.00 89.94 171 ALA A CA 1
ATOM 1322 C C . ALA A 1 171 ? 6.806 8.690 21.624 1.00 89.94 171 ALA A C 1
ATOM 1324 O O . ALA A 1 171 ? 7.681 8.773 20.761 1.00 89.94 171 ALA A O 1
ATOM 1325 N N . PHE A 1 172 ? 5.516 8.516 21.320 1.00 86.31 172 PHE A N 1
ATOM 1326 C CA . PHE A 1 172 ? 5.014 8.370 19.955 1.00 86.31 172 PHE A CA 1
ATOM 1327 C C . PHE A 1 172 ? 5.208 9.652 19.143 1.00 86.31 172 PHE A C 1
ATOM 1329 O O . PHE A 1 172 ? 5.740 9.599 18.038 1.00 86.31 172 PHE A O 1
ATOM 1336 N N . ASN A 1 173 ? 4.882 10.812 19.718 1.00 92.38 173 ASN A N 1
ATOM 1337 C CA . ASN A 1 173 ? 5.150 12.111 19.095 1.00 92.38 173 ASN A CA 1
ATOM 1338 C C . ASN A 1 173 ? 6.653 12.332 18.869 1.00 92.38 173 ASN A C 1
ATOM 1340 O O . ASN A 1 173 ? 7.060 12.826 17.821 1.00 92.38 173 ASN A O 1
ATOM 1344 N N . GLY A 1 174 ? 7.499 11.910 19.815 1.00 91.88 174 GLY A N 1
ATOM 1345 C CA . GLY A 1 174 ? 8.952 11.952 19.652 1.00 91.88 174 GLY A CA 1
ATOM 1346 C C . GLY A 1 174 ? 9.458 11.077 18.499 1.00 91.88 174 GLY A C 1
ATOM 1347 O O . GLY A 1 174 ? 10.354 11.491 17.763 1.00 91.88 174 GLY A O 1
ATOM 1348 N N . LEU A 1 175 ? 8.884 9.884 18.315 1.00 89.12 175 LEU A N 1
ATOM 1349 C CA . LEU A 1 175 ? 9.197 9.004 17.185 1.00 89.12 175 LEU A CA 1
ATOM 1350 C C . LEU A 1 175 ? 8.710 9.577 15.852 1.00 89.12 175 LEU A C 1
ATOM 1352 O O . LEU A 1 175 ? 9.484 9.583 14.898 1.00 89.12 175 LEU A O 1
ATOM 1356 N N . LEU A 1 176 ? 7.479 10.095 15.797 1.00 86.81 176 LEU A N 1
ATOM 1357 C CA . LEU A 1 176 ? 6.921 10.725 14.598 1.00 86.81 176 LEU A CA 1
ATOM 1358 C C . LEU A 1 176 ? 7.774 11.914 14.148 1.00 86.81 176 LEU A C 1
ATOM 1360 O O . LEU A 1 176 ? 8.147 11.978 12.983 1.00 86.81 176 LEU A O 1
ATOM 1364 N N . ASN A 1 177 ? 8.186 12.783 15.074 1.00 90.50 177 ASN A N 1
ATOM 1365 C CA . ASN A 1 177 ? 9.051 13.922 14.753 1.00 90.50 177 ASN A CA 1
ATOM 1366 C C . ASN A 1 177 ? 10.428 13.488 14.232 1.00 90.50 177 ASN A C 1
ATOM 1368 O O . ASN A 1 177 ? 10.966 14.096 13.310 1.00 90.50 177 ASN A O 1
ATOM 1372 N N . LYS A 1 178 ? 11.018 12.427 14.802 1.00 90.44 178 LYS A N 1
ATOM 1373 C CA . LYS A 1 178 ? 12.288 11.877 14.299 1.00 90.44 178 LYS A CA 1
ATOM 1374 C C . LYS A 1 178 ? 12.137 11.278 12.904 1.00 90.44 178 LYS A C 1
ATOM 1376 O O . LYS A 1 178 ? 13.050 11.413 12.092 1.00 90.44 178 LYS A O 1
ATOM 1381 N N . PHE A 1 179 ? 11.018 10.606 12.644 1.00 83.44 179 PHE A N 1
ATOM 1382 C CA . PHE A 1 179 ? 10.724 10.033 11.338 1.00 83.44 179 PHE A CA 1
ATOM 1383 C C . PHE A 1 179 ? 10.521 11.129 10.291 1.00 83.44 179 PHE A C 1
ATOM 1385 O O . PHE A 1 179 ? 11.152 11.068 9.243 1.00 83.44 179 PHE A O 1
ATOM 1392 N N . ASP A 1 180 ? 9.742 12.164 10.611 1.00 88.25 180 ASP A N 1
ATOM 1393 C CA . ASP A 1 180 ? 9.514 13.317 9.735 1.00 88.25 180 ASP A CA 1
ATOM 1394 C C . ASP A 1 180 ? 10.827 14.049 9.419 1.00 88.25 180 ASP A C 1
ATOM 1396 O O . ASP A 1 180 ? 11.158 14.286 8.259 1.00 88.25 180 ASP A O 1
ATOM 1400 N N . HIS A 1 181 ? 11.663 14.291 10.435 1.00 90.25 181 HIS A N 1
ATOM 1401 C CA . HIS A 1 181 ? 12.977 14.900 10.231 1.00 90.25 181 HIS A CA 1
ATOM 1402 C C . HIS A 1 181 ? 13.888 14.051 9.330 1.00 90.25 181 HIS A C 1
ATOM 1404 O O . HIS A 1 181 ? 14.545 14.574 8.429 1.00 90.25 181 HIS A O 1
ATOM 1410 N N . ARG A 1 182 ? 13.914 12.726 9.534 1.00 87.06 182 ARG A N 1
ATOM 1411 C CA . ARG A 1 182 ? 14.688 11.812 8.685 1.00 87.06 182 ARG A CA 1
ATOM 1412 C C . ARG A 1 182 ? 14.149 11.773 7.256 1.00 87.06 182 ARG A C 1
ATOM 1414 O O . ARG A 1 182 ? 14.941 11.791 6.319 1.00 87.06 182 ARG A O 1
ATOM 1421 N N . GLN A 1 183 ? 12.831 11.751 7.091 1.00 84.62 183 GLN A N 1
ATOM 1422 C CA . GLN A 1 183 ? 12.176 11.756 5.788 1.00 84.62 183 GLN A CA 1
ATOM 1423 C C . GLN A 1 183 ? 12.491 13.039 5.013 1.00 84.62 183 GLN A C 1
ATOM 1425 O O . GLN A 1 183 ? 12.762 12.970 3.818 1.00 84.62 183 GLN A O 1
ATOM 1430 N N . GLN A 1 184 ? 12.523 14.194 5.680 1.00 86.25 184 GLN A N 1
ATOM 1431 C CA . GLN A 1 184 ? 12.913 15.463 5.060 1.00 86.25 184 GLN A CA 1
ATOM 1432 C C . GLN A 1 184 ? 14.380 15.459 4.615 1.00 86.25 184 GLN A C 1
ATOM 1434 O O . GLN A 1 184 ? 14.673 15.885 3.500 1.00 86.25 184 GLN A O 1
ATOM 1439 N N . LEU A 1 185 ? 15.295 14.943 5.445 1.00 88.31 185 LEU A N 1
ATOM 1440 C CA . LEU A 1 185 ? 16.714 14.824 5.091 1.00 88.31 185 LEU A CA 1
ATOM 1441 C C . LEU A 1 185 ? 16.934 13.883 3.902 1.00 88.31 185 LEU A C 1
ATOM 1443 O O . LEU A 1 185 ? 17.650 14.234 2.966 1.00 88.31 185 LEU A O 1
ATOM 1447 N N . GLU A 1 186 ? 16.303 12.706 3.914 1.00 83.19 186 GLU A N 1
ATOM 1448 C CA . GLU A 1 186 ? 16.379 11.761 2.797 1.00 83.19 186 GLU A CA 1
ATOM 1449 C C . GLU A 1 186 ? 15.729 12.350 1.536 1.00 83.19 186 GLU A C 1
ATOM 1451 O O . GLU A 1 186 ? 16.317 12.265 0.462 1.00 83.19 186 GLU A O 1
ATOM 1456 N N . SER A 1 187 ? 14.575 13.017 1.650 1.00 82.50 187 SER A N 1
ATOM 1457 C CA . SER A 1 187 ? 13.917 13.681 0.518 1.00 82.50 187 SER A CA 1
ATOM 1458 C C . SER A 1 187 ? 14.788 14.775 -0.091 1.00 82.50 187 SER A C 1
ATOM 1460 O O . SER A 1 187 ? 14.871 14.845 -1.312 1.00 82.50 187 SER A O 1
ATOM 1462 N N . ALA A 1 188 ? 15.437 15.606 0.730 1.00 89.69 188 ALA A N 1
ATOM 1463 C CA . ALA A 1 188 ? 16.331 16.661 0.262 1.00 89.69 188 ALA A CA 1
ATOM 1464 C C . ALA A 1 188 ? 17.575 16.089 -0.436 1.00 89.69 188 ALA A C 1
ATOM 1466 O O . ALA A 1 188 ? 18.005 16.607 -1.465 1.00 89.69 188 ALA A O 1
ATOM 1467 N N . ALA A 1 189 ? 18.130 14.994 0.094 1.00 91.12 189 ALA A N 1
ATOM 1468 C CA . ALA A 1 189 ? 19.228 14.284 -0.551 1.00 91.12 189 ALA A CA 1
ATOM 1469 C C . ALA A 1 189 ? 18.799 13.680 -1.900 1.00 91.12 189 ALA A C 1
ATOM 1471 O O . ALA A 1 189 ? 19.549 13.756 -2.873 1.00 91.12 189 ALA A O 1
ATOM 1472 N N . TRP A 1 190 ? 17.585 13.123 -1.984 1.00 85.31 190 TRP A N 1
ATOM 1473 C CA . TRP A 1 190 ? 17.027 12.586 -3.226 1.00 85.31 190 TRP A CA 1
ATOM 1474 C C . TRP A 1 190 ? 16.783 13.662 -4.280 1.00 85.31 190 TRP A C 1
ATOM 1476 O O . TRP A 1 190 ? 17.171 13.454 -5.428 1.00 85.31 190 TRP A O 1
ATOM 1486 N N . THR A 1 191 ? 16.192 14.807 -3.923 1.00 92.44 191 THR A N 1
ATOM 1487 C CA . THR A 1 191 ? 16.029 15.922 -4.870 1.00 92.44 191 THR A CA 1
ATOM 1488 C C . THR A 1 191 ? 17.375 16.460 -5.328 1.00 92.44 191 THR A C 1
ATOM 1490 O O . THR A 1 191 ? 17.571 16.624 -6.524 1.00 92.44 191 THR A O 1
ATOM 1493 N N . GLN A 1 192 ? 18.343 16.623 -4.423 1.00 93.25 192 GLN A N 1
ATOM 1494 C CA . GLN A 1 192 ? 19.691 17.050 -4.801 1.00 93.25 192 GLN A CA 1
ATOM 1495 C C . GLN A 1 192 ? 20.369 16.061 -5.764 1.00 93.25 192 GLN A C 1
ATOM 1497 O O . GLN A 1 192 ? 21.040 16.475 -6.710 1.00 93.25 192 GLN A O 1
ATOM 1502 N N . ALA A 1 193 ? 20.204 14.754 -5.541 1.00 90.81 193 ALA A N 1
ATOM 1503 C CA . ALA A 1 193 ? 20.736 13.728 -6.432 1.00 90.81 193 ALA A CA 1
ATOM 1504 C C . ALA A 1 193 ? 20.050 13.745 -7.809 1.00 90.81 193 ALA A C 1
ATOM 1506 O O . ALA A 1 193 ? 20.728 13.600 -8.827 1.00 90.81 193 ALA A O 1
ATOM 1507 N N . LEU A 1 194 ? 18.728 13.947 -7.845 1.00 91.81 194 LEU A N 1
ATOM 1508 C CA . LEU A 1 194 ? 17.952 14.106 -9.078 1.00 91.81 194 LEU A CA 1
ATOM 1509 C C . LEU A 1 194 ? 18.383 15.349 -9.861 1.00 91.81 194 LEU A C 1
ATOM 1511 O O . LEU A 1 194 ? 18.643 15.232 -11.055 1.00 91.81 194 LEU A O 1
ATOM 1515 N N . ASP A 1 195 ? 18.544 16.492 -9.196 1.00 93.44 195 ASP A N 1
ATOM 1516 C CA . ASP A 1 195 ? 19.011 17.734 -9.821 1.00 93.44 195 ASP A CA 1
ATOM 1517 C C . ASP A 1 195 ? 20.426 17.570 -10.387 1.00 93.44 195 ASP A C 1
ATOM 1519 O O . ASP A 1 195 ? 20.700 17.957 -11.522 1.00 93.44 195 ASP A O 1
ATOM 1523 N N . ALA A 1 196 ? 21.329 16.931 -9.637 1.00 93.00 196 ALA A N 1
ATOM 1524 C CA . ALA A 1 196 ? 22.680 16.647 -10.114 1.00 93.00 196 ALA A CA 1
ATOM 1525 C C . ALA A 1 196 ? 22.679 15.726 -11.345 1.00 93.00 196 ALA A C 1
ATOM 1527 O O . ALA A 1 196 ? 23.462 15.935 -12.273 1.00 93.00 196 ALA A O 1
ATOM 1528 N N . LEU A 1 197 ? 21.805 14.714 -11.368 1.00 90.00 197 LEU A N 1
ATOM 1529 C CA . LEU A 1 197 ? 21.669 13.809 -12.506 1.00 90.00 197 LEU A CA 1
ATOM 1530 C C . LEU A 1 197 ? 21.060 14.518 -13.720 1.00 90.00 197 LEU A C 1
ATOM 1532 O O . LEU A 1 197 ? 21.545 14.309 -14.830 1.00 90.00 197 LEU A O 1
ATOM 1536 N N . ASN A 1 198 ? 20.061 15.377 -13.509 1.00 92.81 198 ASN A N 1
ATOM 1537 C CA . ASN A 1 198 ? 19.417 16.147 -14.568 1.00 92.81 198 ASN A CA 1
ATOM 1538 C C . ASN A 1 198 ? 20.393 17.144 -15.208 1.00 92.81 198 ASN A C 1
ATOM 1540 O O . ASN A 1 198 ? 20.564 17.128 -16.422 1.00 92.81 198 ASN A O 1
ATOM 1544 N N . ASN A 1 199 ? 21.131 17.907 -14.395 1.00 91.62 199 ASN A N 1
ATOM 1545 C CA . ASN A 1 199 ? 22.164 18.830 -14.880 1.00 91.62 199 ASN A CA 1
ATOM 1546 C C . ASN A 1 199 ? 23.240 18.101 -15.692 1.00 91.62 199 ASN A C 1
ATOM 1548 O O . ASN A 1 199 ? 23.681 18.576 -16.736 1.00 91.62 199 ASN A O 1
ATOM 1552 N N . ARG A 1 200 ? 23.653 16.914 -15.230 1.00 89.69 200 ARG A N 1
ATOM 1553 C CA . ARG A 1 200 ? 24.630 16.098 -15.951 1.00 89.69 200 ARG A CA 1
ATOM 1554 C C . ARG A 1 200 ? 24.061 15.561 -17.268 1.00 89.69 200 ARG A C 1
ATOM 1556 O O . ARG A 1 200 ? 24.811 15.411 -18.226 1.00 89.69 200 ARG A O 1
ATOM 1563 N N . HIS A 1 201 ? 22.763 15.260 -17.323 1.00 86.56 201 HIS A N 1
ATOM 1564 C CA . HIS A 1 201 ? 22.091 14.849 -18.556 1.00 86.56 201 HIS A CA 1
ATOM 1565 C C . HIS A 1 201 ? 22.037 15.995 -19.569 1.00 86.56 201 HIS A C 1
ATOM 1567 O O . HIS A 1 201 ? 22.438 15.791 -20.710 1.00 86.56 201 HIS A O 1
ATOM 1573 N N . GLU A 1 202 ? 21.656 17.201 -19.136 1.00 86.56 202 GLU A N 1
ATOM 1574 C CA . GLU A 1 202 ? 21.663 18.400 -19.985 1.00 86.56 202 GLU A CA 1
ATOM 1575 C C . GLU A 1 202 ? 23.065 18.691 -20.543 1.00 86.56 202 GLU A C 1
ATOM 1577 O O . GLU A 1 202 ? 23.216 18.941 -21.737 1.00 86.56 202 GLU A O 1
ATOM 1582 N N . GLU A 1 203 ? 24.113 18.576 -19.719 1.00 88.69 203 GLU A N 1
ATOM 1583 C CA . GLU A 1 203 ? 25.500 18.752 -20.168 1.00 88.69 203 GLU A CA 1
ATOM 1584 C C . GLU A 1 203 ? 25.908 17.702 -21.219 1.00 88.69 203 GLU A C 1
ATOM 1586 O O . GLU A 1 203 ? 26.535 18.032 -22.232 1.00 88.69 203 GLU A O 1
ATOM 1591 N N . TYR A 1 204 ? 25.531 16.433 -21.017 1.00 85.88 204 TYR A N 1
ATOM 1592 C CA . TYR A 1 204 ? 25.791 15.378 -21.999 1.00 85.88 204 TYR A CA 1
ATOM 1593 C C . TYR A 1 204 ? 25.010 15.573 -23.298 1.00 85.88 204 TYR A C 1
ATOM 1595 O O . TYR A 1 204 ? 25.560 15.284 -24.363 1.00 85.88 204 TYR A O 1
ATOM 1603 N N . ASP A 1 205 ? 23.767 16.046 -23.232 1.00 88.50 205 ASP A N 1
ATOM 1604 C CA . ASP A 1 205 ? 22.948 16.306 -24.413 1.00 88.50 205 ASP A CA 1
ATOM 1605 C C . ASP A 1 205 ? 23.515 17.465 -25.236 1.00 88.50 205 ASP A C 1
ATOM 1607 O O . ASP A 1 205 ? 23.675 17.311 -26.449 1.00 88.50 205 ASP A O 1
ATOM 1611 N N . VAL A 1 206 ? 23.948 18.556 -24.592 1.00 90.25 206 VAL A N 1
ATOM 1612 C CA . VAL A 1 206 ? 24.648 19.662 -25.269 1.00 90.25 206 VAL A CA 1
ATOM 1613 C C . VAL A 1 206 ? 25.939 19.167 -25.923 1.00 90.25 206 VAL A C 1
ATOM 1615 O O . VAL A 1 206 ? 26.166 19.410 -27.107 1.00 90.25 206 VAL A O 1
ATOM 1618 N N . LEU A 1 207 ? 26.766 18.400 -25.200 1.00 91.00 207 LEU A N 1
ATOM 1619 C CA . LEU A 1 207 ? 28.009 17.849 -25.752 1.00 91.00 207 LEU A CA 1
ATOM 1620 C C . LEU A 1 207 ? 27.750 16.892 -26.927 1.00 91.00 207 LEU A C 1
ATOM 1622 O O . LEU A 1 207 ? 28.525 16.837 -27.887 1.00 91.00 207 LEU A O 1
ATOM 1626 N N . ARG A 1 208 ? 26.678 16.098 -26.851 1.00 87.81 208 ARG A N 1
ATOM 1627 C CA . ARG A 1 208 ? 26.266 15.188 -27.921 1.00 87.81 208 ARG A CA 1
ATOM 1628 C C . ARG A 1 208 ? 25.789 15.961 -29.144 1.00 87.81 208 ARG A C 1
ATOM 1630 O O . ARG A 1 208 ? 26.145 15.569 -30.255 1.00 87.81 208 ARG A O 1
ATOM 1637 N N . GLU A 1 209 ? 25.011 17.021 -28.952 1.00 91.75 209 GLU A N 1
ATOM 1638 C CA . GLU A 1 209 ? 24.542 17.887 -30.032 1.00 91.75 209 GLU A CA 1
ATOM 1639 C C . GLU A 1 209 ? 25.718 18.596 -30.717 1.00 91.75 209 GLU A C 1
ATOM 1641 O O . GLU A 1 209 ? 25.816 18.565 -31.942 1.00 91.75 209 GLU A O 1
ATOM 1646 N N . GLU A 1 210 ? 26.671 19.122 -29.945 1.00 91.81 210 GLU A N 1
ATOM 1647 C CA . GLU A 1 210 ? 27.909 19.725 -30.453 1.00 91.81 210 GLU A CA 1
ATOM 1648 C C . GLU A 1 210 ? 28.717 18.722 -31.293 1.00 91.81 210 GLU A C 1
ATOM 1650 O O . GLU A 1 210 ? 29.112 19.015 -32.422 1.00 91.81 210 GLU A O 1
ATOM 1655 N N . ARG A 1 211 ? 28.907 17.493 -30.791 1.00 90.44 211 ARG A N 1
ATOM 1656 C CA . ARG A 1 211 ? 29.620 16.436 -31.524 1.00 90.44 211 ARG A CA 1
ATOM 1657 C C . ARG A 1 211 ? 28.883 16.018 -32.798 1.00 90.44 211 ARG A C 1
ATOM 1659 O O . ARG A 1 211 ? 29.529 15.718 -33.799 1.00 90.44 211 ARG A O 1
ATOM 1666 N N . LEU A 1 212 ? 27.551 15.970 -32.771 1.00 89.75 212 LEU A N 1
ATOM 1667 C CA . LEU A 1 212 ? 26.742 15.684 -33.958 1.00 89.75 212 LEU A CA 1
ATOM 1668 C C . LEU A 1 212 ? 26.886 16.789 -35.003 1.00 89.75 212 LEU A C 1
ATOM 1670 O O . LEU A 1 212 ? 27.097 16.462 -36.166 1.00 89.75 212 LEU A O 1
ATOM 1674 N N . ARG A 1 213 ? 26.844 18.065 -34.599 1.00 92.19 213 ARG A N 1
ATOM 1675 C CA . ARG A 1 213 ? 27.094 19.197 -35.505 1.00 92.19 213 ARG A CA 1
ATOM 1676 C C . ARG A 1 213 ? 28.482 19.104 -36.132 1.00 92.19 213 ARG A C 1
ATOM 1678 O O . ARG A 1 213 ? 28.580 19.102 -37.349 1.00 92.19 213 ARG A O 1
ATOM 1685 N N . GLN A 1 214 ? 29.521 18.862 -35.331 1.00 93.06 214 GLN A N 1
ATOM 1686 C CA . GLN A 1 214 ? 30.883 18.663 -35.843 1.00 93.06 214 GLN A CA 1
ATOM 1687 C C . GLN A 1 214 ? 30.983 17.503 -36.845 1.00 93.06 214 GLN A C 1
ATOM 1689 O O . GLN A 1 214 ? 31.688 17.606 -37.846 1.00 93.06 214 GLN A O 1
ATOM 1694 N N . LEU A 1 215 ? 30.294 16.383 -36.596 1.00 91.75 215 LEU A N 1
ATOM 1695 C CA . LEU A 1 215 ? 30.261 15.264 -37.543 1.00 91.75 215 LEU A CA 1
ATOM 1696 C C . LEU A 1 215 ? 29.550 15.634 -38.845 1.00 91.75 215 LEU A C 1
ATOM 1698 O O . LEU A 1 215 ? 30.00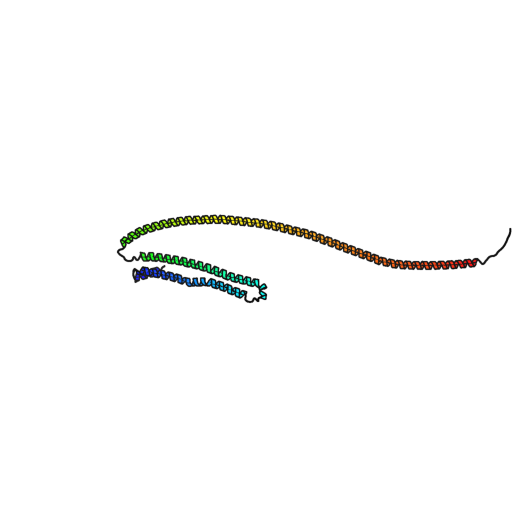5 15.217 -39.907 1.00 91.75 215 LEU A O 1
ATOM 1702 N N . VAL A 1 216 ? 28.452 16.388 -38.769 1.00 92.44 216 VAL A N 1
ATOM 1703 C CA . VAL A 1 216 ? 27.732 16.878 -39.950 1.00 92.44 216 VAL A CA 1
ATOM 1704 C C . VAL A 1 216 ? 28.616 17.832 -40.752 1.00 92.44 216 VAL A C 1
ATOM 1706 O O . VAL A 1 216 ? 28.761 17.613 -41.949 1.00 92.44 216 VAL A O 1
ATOM 1709 N N . ASP A 1 217 ? 29.289 18.783 -40.105 1.00 92.69 217 ASP A N 1
ATOM 1710 C CA . ASP A 1 217 ? 30.194 19.732 -40.768 1.00 92.69 217 ASP A CA 1
ATOM 1711 C C . ASP A 1 217 ? 31.354 19.008 -41.474 1.00 92.69 217 ASP A C 1
ATOM 1713 O O . ASP A 1 217 ? 31.659 19.274 -42.635 1.00 92.69 217 ASP A O 1
ATOM 1717 N N . LEU A 1 218 ? 31.962 18.008 -40.819 1.00 93.50 218 LEU A N 1
ATOM 1718 C CA . LEU A 1 218 ? 33.011 17.183 -41.432 1.00 93.50 218 LEU A CA 1
ATOM 1719 C C . LEU A 1 218 ? 32.502 16.361 -42.627 1.00 93.50 218 LEU A C 1
ATOM 1721 O O . LEU A 1 218 ? 33.256 16.110 -43.573 1.00 93.50 218 LEU A O 1
ATOM 1725 N N . ILE A 1 219 ? 31.253 15.887 -42.576 1.00 91.94 219 ILE A N 1
ATOM 1726 C CA . ILE A 1 219 ? 30.623 15.183 -43.699 1.00 91.94 219 ILE A CA 1
ATOM 1727 C C . ILE A 1 219 ? 30.393 16.153 -44.857 1.00 91.94 219 ILE A C 1
ATOM 1729 O O . ILE A 1 219 ? 30.678 15.775 -45.994 1.00 91.94 219 ILE A O 1
ATOM 1733 N N . ASP A 1 220 ? 29.935 17.369 -44.571 1.00 92.81 220 ASP A N 1
ATOM 1734 C CA . ASP A 1 220 ? 29.645 18.392 -45.573 1.00 92.81 220 ASP A CA 1
ATOM 1735 C C . ASP A 1 220 ? 30.929 18.837 -46.287 1.00 92.81 220 ASP A C 1
ATOM 1737 O O . ASP A 1 220 ? 31.034 18.716 -47.508 1.00 92.81 220 ASP A O 1
ATOM 1741 N N . GLU A 1 221 ? 31.991 19.153 -45.536 1.00 92.50 221 GLU A N 1
ATOM 1742 C CA . GLU A 1 221 ? 33.310 19.450 -46.112 1.00 92.50 221 GLU A CA 1
ATOM 1743 C C . GLU A 1 221 ? 33.857 18.299 -46.970 1.00 92.50 221 GLU A C 1
ATOM 1745 O O . GLU A 1 221 ? 34.548 18.512 -47.974 1.00 92.50 221 GLU A O 1
ATOM 1750 N N . ARG A 1 222 ? 33.623 17.047 -46.553 1.00 92.81 222 ARG A N 1
ATOM 1751 C CA . ARG A 1 222 ? 34.047 15.873 -47.325 1.00 92.81 222 ARG A CA 1
ATOM 1752 C C . ARG A 1 222 ? 33.226 15.742 -48.604 1.00 92.81 222 ARG A C 1
ATOM 1754 O O . ARG A 1 222 ? 33.781 15.349 -49.630 1.00 92.81 222 ARG A O 1
ATOM 1761 N N . GLN A 1 223 ? 31.929 16.027 -48.543 1.00 92.00 223 GLN A N 1
ATOM 1762 C CA . GLN A 1 223 ? 31.032 15.979 -49.689 1.00 92.00 223 GLN A CA 1
ATOM 1763 C C . GLN A 1 223 ? 31.382 17.067 -50.705 1.00 92.00 223 GLN A C 1
ATOM 1765 O O . GLN A 1 223 ? 31.493 16.745 -51.885 1.00 92.00 223 GLN A O 1
ATOM 1770 N N . GLU A 1 224 ? 31.649 18.300 -50.271 1.00 92.62 224 GLU A N 1
ATOM 1771 C CA . GLU A 1 224 ? 32.121 19.377 -51.151 1.00 92.62 224 GLU A CA 1
ATOM 1772 C C . GLU A 1 224 ? 33.422 18.992 -51.860 1.00 92.62 224 GLU A C 1
ATOM 1774 O O . GLU A 1 224 ? 33.500 19.041 -53.087 1.00 92.62 224 GLU A O 1
ATOM 1779 N N . ARG A 1 225 ? 34.421 18.503 -51.109 1.00 92.62 225 ARG A N 1
ATOM 1780 C CA . ARG A 1 225 ? 35.691 18.025 -51.687 1.00 92.62 225 ARG A CA 1
ATOM 1781 C C . ARG A 1 225 ? 35.494 16.880 -52.676 1.00 92.62 225 ARG A C 1
ATOM 1783 O O . ARG A 1 225 ? 36.179 16.819 -53.694 1.00 92.62 225 ARG A O 1
ATOM 1790 N N . PHE A 1 226 ? 34.581 15.956 -52.384 1.00 92.31 226 PHE A N 1
ATOM 1791 C CA . PHE A 1 226 ? 34.248 14.874 -53.305 1.00 92.31 226 PHE A CA 1
ATOM 1792 C C . PHE A 1 226 ? 33.591 15.409 -54.582 1.00 92.31 226 PHE A C 1
ATOM 1794 O O . PHE A 1 226 ? 33.967 14.981 -55.670 1.00 92.31 226 PHE A O 1
ATOM 1801 N N . MET A 1 227 ? 32.659 16.358 -54.471 1.00 92.44 227 MET A N 1
ATOM 1802 C CA . MET A 1 227 ? 31.998 16.969 -55.625 1.00 92.44 227 MET A CA 1
ATOM 1803 C C . MET A 1 227 ? 32.978 17.748 -56.507 1.00 92.44 227 MET A C 1
ATOM 1805 O O . MET A 1 227 ? 32.947 17.582 -57.725 1.00 92.44 227 MET A O 1
ATOM 1809 N N . ASP A 1 228 ? 33.899 18.504 -55.910 1.00 93.19 228 ASP A N 1
ATOM 1810 C CA . ASP A 1 228 ? 34.981 19.185 -56.630 1.00 93.19 228 ASP A CA 1
ATOM 1811 C C . ASP A 1 228 ? 35.905 18.178 -57.342 1.00 93.19 228 ASP A C 1
ATOM 1813 O O . ASP A 1 228 ? 36.232 18.307 -58.526 1.00 93.19 228 ASP A O 1
ATOM 1817 N N . HIS A 1 229 ? 36.248 17.076 -56.667 1.00 93.62 229 HIS A N 1
ATOM 1818 C CA . HIS A 1 229 ? 37.017 15.997 -57.284 1.00 93.62 229 HIS A CA 1
ATOM 1819 C C . HIS A 1 229 ? 36.277 15.328 -58.457 1.00 93.62 229 HIS A C 1
ATOM 1821 O O . HIS A 1 229 ? 36.887 15.009 -59.482 1.00 93.62 229 HIS A O 1
ATOM 1827 N N . VAL A 1 230 ? 34.962 15.125 -58.341 1.00 92.50 230 VAL A N 1
ATOM 1828 C CA . VAL A 1 230 ? 34.130 14.584 -59.425 1.00 92.50 230 VAL A CA 1
ATOM 1829 C C . VAL A 1 230 ? 34.089 15.556 -60.601 1.00 92.50 230 VAL A C 1
ATOM 1831 O O . VAL A 1 230 ? 34.300 15.122 -61.733 1.00 92.50 230 VAL A O 1
ATOM 1834 N N . GLN A 1 231 ? 33.882 16.852 -60.355 1.00 91.94 231 GLN A N 1
ATOM 1835 C CA . GLN A 1 231 ? 33.844 17.864 -61.409 1.00 91.94 231 GLN A CA 1
ATOM 1836 C C . GLN A 1 231 ? 35.181 17.949 -62.151 1.00 91.94 231 GLN A C 1
ATOM 1838 O O . GLN A 1 231 ? 35.208 17.836 -63.375 1.00 91.94 231 GLN A O 1
ATOM 1843 N N . THR A 1 232 ? 36.297 18.045 -61.428 1.00 91.31 232 THR A N 1
ATOM 1844 C CA . THR A 1 232 ? 37.638 18.094 -62.035 1.00 91.31 232 THR A CA 1
ATOM 1845 C C . THR A 1 232 ? 37.975 16.823 -62.819 1.00 91.31 232 THR A C 1
ATOM 1847 O O . THR A 1 232 ? 38.641 16.878 -63.855 1.00 91.31 232 THR A O 1
ATOM 1850 N N . THR A 1 233 ? 37.506 15.657 -62.367 1.00 87.88 233 THR A N 1
ATOM 1851 C CA . THR A 1 233 ? 37.656 14.399 -63.114 1.00 87.88 233 THR A CA 1
ATOM 1852 C C . THR A 1 233 ? 36.811 14.403 -64.386 1.00 87.88 233 THR A C 1
ATOM 1854 O O . THR A 1 233 ? 37.280 13.956 -65.434 1.00 87.88 233 THR A O 1
ATOM 1857 N N . LEU A 1 234 ? 35.591 14.941 -64.322 1.00 88.88 234 LEU A N 1
ATOM 1858 C CA . LEU A 1 234 ? 34.707 15.072 -65.477 1.00 88.88 234 LEU A CA 1
ATOM 1859 C C . LEU A 1 234 ? 35.292 16.037 -66.518 1.00 88.88 234 LEU A C 1
ATOM 1861 O O . LEU A 1 234 ? 35.320 15.709 -67.700 1.00 88.88 234 LEU A O 1
ATOM 1865 N N . GLU A 1 235 ? 35.835 17.174 -66.082 1.00 91.12 235 GLU A N 1
ATOM 1866 C CA . GLU A 1 235 ? 36.534 18.141 -66.938 1.00 91.12 235 GLU A CA 1
ATOM 1867 C C . GLU A 1 235 ? 37.745 17.506 -67.637 1.00 91.12 235 GLU A C 1
ATOM 1869 O O . GLU A 1 235 ? 37.899 17.633 -68.852 1.00 91.12 235 GLU A O 1
ATOM 1874 N N . LYS A 1 236 ? 38.565 16.736 -66.908 1.00 87.81 236 LYS A N 1
ATOM 1875 C CA . LYS A 1 236 ? 39.674 15.971 -67.505 1.00 87.81 236 LYS A CA 1
ATOM 1876 C C . LYS A 1 236 ? 39.187 14.945 -68.525 1.00 87.81 236 LYS A C 1
ATOM 1878 O O . LYS A 1 236 ? 39.805 14.797 -69.574 1.00 87.81 236 LYS A O 1
ATOM 1883 N N . ALA A 1 237 ? 38.090 14.241 -68.247 1.00 85.31 237 ALA A N 1
ATOM 1884 C CA . ALA A 1 237 ? 37.519 13.274 -69.182 1.00 85.31 237 ALA A CA 1
ATOM 1885 C C . ALA A 1 237 ? 37.001 13.945 -70.466 1.00 85.31 237 ALA A C 1
ATOM 1887 O O . ALA A 1 237 ? 37.175 13.393 -71.553 1.00 85.31 237 ALA A O 1
ATOM 1888 N N . VAL A 1 238 ? 36.413 15.141 -70.356 1.00 86.44 238 VAL A N 1
ATOM 1889 C CA . VAL A 1 238 ? 36.019 15.958 -71.514 1.00 86.44 238 VAL A CA 1
ATOM 1890 C C . VAL A 1 238 ? 37.249 16.388 -72.315 1.00 86.44 238 VAL A C 1
ATOM 1892 O O . VAL A 1 238 ? 37.274 16.159 -73.518 1.00 86.44 238 VAL A O 1
ATOM 1895 N N . SER A 1 239 ? 38.304 16.890 -71.666 1.00 84.69 239 SER A N 1
ATOM 1896 C CA . SER A 1 239 ? 39.557 17.248 -72.353 1.00 84.69 239 SER A CA 1
ATOM 1897 C C . SER A 1 239 ? 40.174 16.057 -73.089 1.00 84.69 239 SER A C 1
ATOM 1899 O O . SER A 1 239 ? 40.576 16.190 -74.238 1.00 84.69 239 SER A O 1
ATOM 1901 N N . ILE A 1 240 ? 40.206 14.875 -72.464 1.00 86.31 240 ILE A N 1
ATOM 1902 C CA . ILE A 1 240 ? 40.702 13.648 -73.104 1.00 86.31 240 ILE A CA 1
ATOM 1903 C C . ILE A 1 240 ? 39.849 13.295 -74.328 1.00 86.31 240 ILE A C 1
ATOM 1905 O O . ILE A 1 240 ? 40.384 12.903 -75.364 1.00 86.31 240 ILE A O 1
ATOM 1909 N N . ARG A 1 241 ? 38.519 13.423 -74.232 1.00 85.12 241 ARG A N 1
ATOM 1910 C CA . ARG A 1 241 ? 37.616 13.203 -75.369 1.00 85.12 241 ARG A CA 1
ATOM 1911 C C . ARG A 1 241 ? 37.921 14.169 -76.518 1.00 85.12 241 ARG A C 1
ATOM 1913 O O . ARG A 1 241 ? 37.934 13.727 -77.667 1.00 85.12 241 ARG A O 1
ATOM 1920 N N . ASP A 1 242 ? 38.162 15.440 -76.218 1.00 85.69 242 ASP A N 1
ATOM 1921 C CA . ASP A 1 242 ? 38.487 16.460 -77.218 1.00 85.69 242 ASP A CA 1
ATOM 1922 C C . ASP A 1 242 ? 39.863 16.202 -77.858 1.00 85.69 242 ASP A C 1
ATOM 1924 O O . ASP A 1 242 ? 39.991 16.260 -79.083 1.00 85.69 242 ASP A O 1
ATOM 1928 N N . ASP A 1 243 ? 40.860 15.788 -77.070 1.00 85.31 243 ASP A N 1
ATOM 1929 C CA . ASP A 1 243 ? 42.175 15.361 -77.568 1.00 85.31 243 ASP A CA 1
ATOM 1930 C C . ASP A 1 243 ? 42.054 14.154 -78.511 1.00 85.31 243 ASP A C 1
ATOM 1932 O O . ASP A 1 243 ? 42.661 14.129 -79.586 1.00 85.31 243 ASP A O 1
ATOM 1936 N N . PHE A 1 244 ? 41.234 13.157 -78.154 1.00 83.44 244 PHE A N 1
ATOM 1937 C CA . PHE A 1 244 ? 40.940 12.027 -79.037 1.00 83.44 244 PHE A CA 1
ATOM 1938 C C . PHE A 1 244 ? 40.254 12.480 -80.329 1.00 83.44 244 PHE A C 1
ATOM 1940 O O . PHE A 1 244 ? 40.598 11.971 -81.396 1.00 83.44 244 PHE A O 1
ATOM 1947 N N . ALA A 1 245 ? 39.325 13.437 -80.271 1.00 84.12 245 ALA A N 1
ATOM 1948 C CA . ALA A 1 245 ? 38.688 13.986 -81.468 1.00 84.12 245 ALA A CA 1
ATOM 1949 C C . ALA A 1 245 ? 39.713 14.669 -82.393 1.00 84.12 245 ALA A C 1
ATOM 1951 O O . ALA A 1 245 ? 39.728 14.390 -83.594 1.00 84.12 245 ALA A O 1
ATOM 1952 N N . GLY A 1 246 ? 40.631 15.469 -81.841 1.00 82.12 246 GLY A N 1
ATOM 1953 C CA . GLY A 1 246 ? 41.731 16.075 -82.601 1.00 82.12 246 GLY A CA 1
ATOM 1954 C C . GLY A 1 246 ? 42.710 15.040 -83.173 1.00 82.12 246 GLY A C 1
ATOM 1955 O O . GLY A 1 246 ? 43.176 15.159 -84.310 1.00 82.12 246 GLY A O 1
ATOM 1956 N N . MET A 1 247 ? 42.982 13.963 -82.434 1.00 80.50 247 MET A N 1
ATOM 1957 C CA . MET A 1 247 ? 43.796 12.845 -82.917 1.00 80.50 247 MET A CA 1
ATOM 1958 C C . MET A 1 247 ? 43.125 12.121 -84.092 1.00 80.50 247 MET A C 1
ATOM 1960 O O . MET A 1 247 ? 43.783 11.803 -85.080 1.00 80.50 247 MET A O 1
ATOM 1964 N N . PHE A 1 248 ? 41.806 11.919 -84.037 1.00 79.75 248 PHE A N 1
ATOM 1965 C CA . PHE A 1 248 ? 41.038 11.376 -85.159 1.00 79.75 248 PHE A CA 1
ATOM 1966 C C . PHE A 1 248 ? 41.051 12.306 -86.376 1.00 79.75 248 PHE A C 1
ATOM 1968 O O . PHE A 1 248 ? 41.173 11.832 -87.506 1.00 79.75 248 PHE A O 1
ATOM 1975 N N . GLU A 1 249 ? 40.969 13.620 -86.170 1.00 81.44 249 GLU A N 1
ATOM 1976 C CA . GLU A 1 249 ? 41.009 14.602 -87.255 1.00 81.44 249 GLU A CA 1
ATOM 1977 C C . GLU A 1 249 ? 42.383 14.648 -87.941 1.00 81.44 249 GLU A C 1
ATOM 1979 O O . GLU A 1 249 ? 42.468 14.646 -89.173 1.00 81.44 249 GLU A O 1
ATOM 1984 N N . THR A 1 250 ? 43.472 14.589 -87.170 1.00 78.62 250 THR A N 1
ATOM 1985 C CA . THR A 1 250 ? 44.835 14.508 -87.720 1.00 78.62 250 THR A CA 1
ATOM 1986 C C . THR A 1 250 ? 45.076 13.191 -88.463 1.00 78.62 250 THR A C 1
ATOM 1988 O O . THR A 1 250 ? 45.578 13.227 -89.589 1.00 78.62 250 THR A O 1
ATOM 1991 N N . LEU A 1 251 ? 44.637 12.046 -87.927 1.00 77.44 251 LEU A N 1
ATOM 1992 C CA . LEU A 1 251 ? 44.659 10.751 -88.627 1.00 77.44 251 LEU A CA 1
ATOM 1993 C C . LEU A 1 251 ? 43.877 10.799 -89.944 1.00 77.44 251 LEU A C 1
ATOM 1995 O O . LEU A 1 251 ? 44.369 10.350 -90.981 1.00 77.44 251 LEU A O 1
ATOM 1999 N N . HIS A 1 252 ? 42.688 11.405 -89.933 1.00 75.25 252 HIS A N 1
ATOM 2000 C CA . HIS A 1 252 ? 41.904 11.603 -91.147 1.00 75.25 252 HIS A CA 1
ATOM 2001 C C . HIS A 1 252 ? 42.635 12.520 -92.144 1.00 75.25 252 HIS A C 1
ATOM 2003 O O . HIS A 1 252 ? 42.572 12.296 -93.357 1.00 75.25 252 HIS A O 1
ATOM 2009 N N . SER A 1 253 ? 43.336 13.553 -91.674 1.00 74.00 253 SER A N 1
ATOM 2010 C CA . SER A 1 253 ? 44.121 14.441 -92.538 1.00 74.00 253 SER A CA 1
ATOM 2011 C C . SER A 1 253 ? 45.300 13.717 -93.203 1.00 74.00 253 SER A C 1
ATOM 2013 O O . SER A 1 253 ? 45.553 13.936 -94.387 1.00 74.00 253 SER A O 1
ATOM 2015 N N . ILE A 1 254 ? 45.949 12.791 -92.487 1.00 73.25 254 ILE A N 1
ATOM 2016 C CA . ILE A 1 254 ? 47.051 11.962 -92.993 1.00 73.25 254 ILE A CA 1
ATOM 2017 C C . ILE A 1 254 ? 46.538 10.981 -94.050 1.00 73.25 254 ILE A C 1
ATOM 2019 O O . ILE A 1 254 ? 47.096 10.933 -95.144 1.00 73.25 254 ILE A O 1
ATOM 2023 N N . GLY A 1 255 ? 45.420 10.291 -93.794 1.00 67.12 255 GLY A N 1
ATOM 2024 C CA . GLY A 1 255 ? 44.790 9.419 -94.796 1.00 67.12 255 GLY A CA 1
ATOM 2025 C C . GLY A 1 255 ? 44.351 10.176 -96.057 1.00 67.12 255 GLY A C 1
ATOM 2026 O O . GLY A 1 255 ? 44.452 9.669 -97.172 1.00 67.12 255 GLY A O 1
ATOM 2027 N N . ARG A 1 256 ? 43.930 11.440 -95.917 1.00 65.38 256 ARG A N 1
ATOM 2028 C CA . ARG A 1 256 ? 43.630 12.312 -97.067 1.00 65.38 256 ARG A CA 1
ATOM 2029 C C . ARG A 1 256 ? 44.909 12.775 -97.789 1.00 65.38 256 ARG A C 1
ATOM 2031 O O . ARG A 1 256 ? 44.894 12.962 -99.004 1.00 65.38 256 ARG A O 1
ATOM 2038 N N . GLY A 1 257 ? 46.013 12.937 -97.058 1.00 60.84 257 GLY A N 1
ATOM 2039 C CA . GLY A 1 257 ? 47.345 13.246 -97.584 1.00 60.84 257 GLY A CA 1
ATOM 2040 C C . GLY A 1 257 ? 47.956 12.110 -98.409 1.00 60.84 257 GLY A C 1
ATOM 2041 O O . GLY A 1 257 ? 48.549 12.381 -99.452 1.00 60.84 257 GLY A O 1
ATOM 2042 N N . GLU A 1 258 ? 47.732 10.850 -98.024 1.00 59.56 258 GLU A N 1
ATOM 2043 C CA . GLU A 1 258 ? 48.087 9.689 -98.857 1.00 59.56 258 GLU A CA 1
ATOM 2044 C C . GLU A 1 258 ? 47.361 9.716 -100.211 1.00 59.56 258 GLU A C 1
ATOM 2046 O O . GLU A 1 258 ? 47.971 9.443 -101.244 1.00 59.56 258 GLU A O 1
ATOM 2051 N N . GLY A 1 259 ? 46.101 10.168 -100.248 1.00 60.56 259 GLY A N 1
ATOM 2052 C CA . GLY A 1 259 ? 45.368 10.379 -101.503 1.00 60.56 259 GLY A CA 1
ATOM 2053 C C . GLY A 1 259 ? 46.036 11.396 -102.442 1.00 60.56 259 GLY A C 1
ATOM 2054 O O . GLY A 1 259 ? 46.113 11.168 -103.648 1.00 60.56 259 GLY A O 1
ATOM 2055 N N . ARG A 1 260 ? 46.601 12.482 -101.895 1.00 58.84 260 ARG A N 1
ATOM 2056 C CA . ARG A 1 260 ? 47.359 13.480 -102.677 1.00 58.84 260 ARG A CA 1
ATOM 2057 C C . ARG A 1 260 ? 48.706 12.961 -103.178 1.00 58.84 260 ARG A C 1
ATOM 2059 O O . ARG A 1 260 ? 49.169 13.409 -104.223 1.00 58.84 260 ARG A O 1
ATOM 2066 N N . LEU A 1 261 ? 49.339 12.026 -102.467 1.00 58.97 261 LEU A N 1
ATOM 2067 C CA . LEU A 1 261 ? 50.578 11.388 -102.928 1.00 58.97 261 LEU A CA 1
ATOM 2068 C C . LEU A 1 261 ? 50.332 10.477 -104.138 1.00 58.97 261 LEU A C 1
ATOM 2070 O O . LEU A 1 261 ? 51.142 10.474 -105.065 1.00 58.97 261 LEU A O 1
ATOM 2074 N N . VAL A 1 262 ? 49.195 9.774 -104.173 1.00 65.56 262 VAL A N 1
ATOM 2075 C CA . VAL A 1 262 ? 48.770 8.981 -105.342 1.00 65.56 262 VAL A CA 1
ATOM 2076 C C . VAL A 1 262 ? 48.465 9.888 -106.541 1.00 65.56 262 VAL A C 1
ATOM 2078 O O . VAL A 1 262 ? 48.891 9.605 -107.661 1.00 65.56 262 VAL A O 1
ATOM 2081 N N . GLU A 1 263 ? 47.795 11.020 -106.311 1.00 65.94 263 GLU A N 1
ATOM 2082 C CA . GLU A 1 263 ? 47.500 12.012 -107.352 1.00 65.94 263 GLU A CA 1
ATOM 2083 C C . GLU A 1 263 ? 48.784 12.628 -107.941 1.00 65.94 263 GLU A C 1
ATOM 2085 O O . GLU A 1 263 ? 48.948 12.679 -109.163 1.00 65.94 263 GLU A O 1
ATOM 2090 N N . LEU A 1 264 ? 49.747 12.994 -107.086 1.00 63.06 264 LEU A N 1
ATOM 2091 C CA . LEU A 1 264 ? 51.053 13.520 -107.500 1.00 63.06 264 LEU A CA 1
ATOM 2092 C C . LEU A 1 264 ? 51.903 12.487 -108.246 1.00 63.06 264 LEU A C 1
ATOM 2094 O O . LEU A 1 264 ? 52.557 12.845 -109.225 1.00 63.06 264 LEU A O 1
ATOM 2098 N N . GLN A 1 265 ? 51.882 11.211 -107.845 1.00 65.69 265 GLN A N 1
ATOM 2099 C CA . GLN A 1 265 ? 52.537 10.150 -108.617 1.00 65.69 265 GLN A CA 1
ATOM 2100 C C . GLN A 1 265 ? 51.942 10.024 -110.021 1.00 65.69 265 GLN A C 1
ATOM 2102 O O . GLN A 1 265 ? 52.693 9.900 -110.989 1.00 65.69 265 GLN A O 1
ATOM 2107 N N . SER A 1 266 ? 50.616 10.116 -110.146 1.00 71.88 266 SER A N 1
ATOM 2108 C CA . SER A 1 266 ? 49.952 10.097 -111.450 1.00 71.88 266 SER A CA 1
ATOM 2109 C C . SER A 1 266 ? 50.371 11.288 -112.314 1.00 71.88 266 SER A C 1
ATOM 2111 O O . SER A 1 266 ? 50.616 11.127 -113.508 1.00 71.88 266 SER A O 1
ATOM 2113 N N . THR A 1 267 ? 50.500 12.482 -111.727 1.00 73.75 267 THR A N 1
ATOM 2114 C CA . THR A 1 267 ? 50.899 13.683 -112.481 1.00 73.75 267 THR A CA 1
ATOM 2115 C C . THR A 1 267 ? 52.380 13.656 -112.862 1.00 73.75 267 THR A C 1
ATOM 2117 O O . THR A 1 267 ? 52.761 14.136 -113.929 1.00 73.75 267 THR A O 1
ATOM 2120 N N . LEU A 1 268 ? 53.239 13.092 -112.010 1.00 71.75 268 LEU A N 1
ATOM 2121 C CA . LEU A 1 268 ? 54.664 12.930 -112.298 1.00 71.75 268 LEU A CA 1
ATOM 2122 C C . LEU A 1 268 ? 54.893 11.912 -113.426 1.00 71.75 268 LEU A C 1
ATOM 2124 O O . LEU A 1 268 ? 55.722 12.151 -114.303 1.00 71.75 268 LEU A O 1
ATOM 2128 N N . ALA A 1 269 ? 54.136 10.811 -113.430 1.00 71.69 269 ALA A N 1
ATOM 2129 C CA . ALA A 1 269 ? 54.167 9.822 -114.505 1.00 71.69 269 ALA A CA 1
ATOM 2130 C C . ALA A 1 269 ? 53.746 10.436 -115.851 1.00 71.69 269 ALA A C 1
ATOM 2132 O O . ALA A 1 269 ? 54.405 10.204 -116.865 1.00 71.69 269 ALA A O 1
ATOM 2133 N N . GLU A 1 270 ? 52.712 11.281 -115.846 1.00 76.31 270 GLU A N 1
ATOM 2134 C CA . GLU A 1 270 ? 52.255 11.977 -117.052 1.00 76.31 270 GLU A CA 1
ATOM 2135 C C . GLU A 1 270 ? 53.291 12.991 -117.565 1.00 76.31 270 GLU A C 1
ATOM 2137 O O . GLU A 1 270 ? 53.604 13.021 -118.752 1.00 76.31 270 GLU A O 1
ATOM 2142 N N . ASN A 1 271 ? 53.926 13.766 -116.681 1.00 74.12 271 ASN A N 1
ATOM 2143 C CA . ASN A 1 271 ? 54.983 14.700 -117.087 1.00 74.12 271 ASN A CA 1
ATOM 2144 C C . ASN A 1 271 ? 56.230 13.988 -117.632 1.00 74.12 271 ASN A C 1
ATOM 2146 O O . ASN A 1 271 ? 56.822 14.441 -118.611 1.00 74.12 271 ASN A O 1
ATOM 2150 N N . LEU A 1 272 ? 56.628 12.859 -117.036 1.00 77.19 272 LEU A N 1
ATOM 2151 C CA . LEU A 1 272 ? 57.733 12.048 -117.554 1.00 77.19 272 LEU A CA 1
ATOM 2152 C C . LEU A 1 272 ? 57.432 11.507 -118.953 1.00 77.19 272 LEU A C 1
ATOM 2154 O O . LEU A 1 272 ? 58.327 11.470 -119.800 1.00 77.19 272 LEU A O 1
ATOM 2158 N N . ARG A 1 273 ? 56.175 11.146 -119.219 1.00 72.94 273 ARG A N 1
ATOM 2159 C CA . ARG A 1 273 ? 55.727 10.749 -120.552 1.00 72.94 273 ARG A CA 1
ATOM 2160 C C . ARG A 1 273 ? 55.821 11.908 -121.551 1.00 72.94 273 ARG A C 1
ATOM 2162 O O . ARG A 1 273 ? 56.386 11.719 -122.624 1.00 72.94 273 ARG A O 1
ATOM 2169 N N . VAL A 1 274 ? 55.365 13.107 -121.186 1.00 74.75 274 VAL A N 1
ATOM 2170 C CA . VAL A 1 274 ? 55.458 14.304 -122.046 1.00 74.75 274 VAL A CA 1
ATOM 2171 C C . VAL A 1 274 ? 56.917 14.685 -122.337 1.00 74.75 274 VAL A C 1
ATOM 2173 O O . VAL A 1 274 ? 57.255 15.041 -123.466 1.00 74.75 274 VAL A O 1
ATOM 2176 N N . ILE A 1 275 ? 57.822 14.554 -121.363 1.00 72.56 275 ILE A N 1
ATOM 2177 C CA . ILE A 1 275 ? 59.263 14.776 -121.579 1.00 72.56 275 ILE A CA 1
ATOM 2178 C C . ILE A 1 275 ? 59.841 13.726 -122.537 1.00 72.56 275 ILE A C 1
ATOM 2180 O O . ILE A 1 275 ? 60.654 14.062 -123.400 1.00 72.56 275 ILE A O 1
ATOM 2184 N N . HIS A 1 276 ? 59.419 12.465 -122.419 1.00 66.94 276 HIS A N 1
ATOM 2185 C CA . HIS A 1 276 ? 59.846 11.415 -123.341 1.00 66.94 276 HIS A CA 1
ATOM 2186 C C . HIS A 1 276 ? 59.360 11.678 -124.777 1.00 66.94 276 HIS A C 1
ATOM 2188 O O . HIS A 1 276 ? 60.147 11.557 -125.716 1.00 66.94 276 HIS A O 1
ATOM 2194 N N . GLU A 1 277 ? 58.111 12.120 -124.945 1.00 69.88 277 GLU A N 1
ATOM 2195 C CA . GLU A 1 277 ? 57.560 12.530 -126.244 1.00 69.88 277 GLU A CA 1
ATOM 2196 C C . GLU A 1 277 ? 58.303 13.756 -126.815 1.00 69.88 277 GLU A C 1
ATOM 2198 O O . GLU A 1 277 ? 58.633 13.789 -128.000 1.00 69.88 277 GLU A O 1
ATOM 2203 N N . THR A 1 278 ? 58.675 14.724 -125.972 1.00 68.88 278 THR A N 1
ATOM 2204 C CA . THR A 1 278 ? 59.435 15.917 -126.393 1.00 68.88 278 THR A CA 1
ATOM 2205 C C . THR A 1 278 ? 60.843 15.556 -126.879 1.00 68.88 278 THR A C 1
ATOM 2207 O O . THR A 1 278 ? 61.308 16.090 -127.885 1.00 68.88 278 THR A O 1
ATOM 2210 N N . ARG A 1 279 ? 61.506 14.593 -126.226 1.00 64.50 279 ARG A N 1
ATOM 2211 C CA . ARG A 1 279 ? 62.841 14.124 -126.627 1.00 64.50 279 ARG A CA 1
ATOM 2212 C C . ARG A 1 279 ? 62.821 13.365 -127.960 1.00 64.50 279 ARG A C 1
ATOM 2214 O O . ARG A 1 279 ? 63.740 13.512 -128.757 1.00 64.50 279 ARG A O 1
ATOM 2221 N N . GLN A 1 280 ? 61.753 12.615 -128.243 1.00 64.62 280 GLN A N 1
ATOM 2222 C CA . GLN A 1 280 ? 61.551 11.986 -129.556 1.00 64.62 280 GLN A CA 1
ATOM 2223 C C . GLN A 1 280 ? 61.355 13.009 -130.684 1.00 64.62 280 GLN A C 1
ATOM 2225 O O . GLN A 1 280 ? 61.838 12.795 -131.797 1.00 64.62 280 GLN A O 1
ATOM 2230 N N . ILE A 1 281 ? 60.670 14.125 -130.409 1.00 64.44 281 ILE A N 1
ATOM 2231 C CA . ILE A 1 281 ? 60.527 15.225 -131.375 1.00 64.44 281 ILE A CA 1
ATOM 2232 C C . ILE A 1 281 ? 61.893 15.867 -131.659 1.00 64.44 281 ILE A C 1
ATOM 2234 O O . ILE A 1 281 ? 62.195 16.173 -132.812 1.00 64.44 281 ILE A O 1
ATOM 2238 N N . GLU A 1 282 ? 62.736 16.021 -130.637 1.00 62.97 282 GLU A N 1
ATOM 2239 C CA . GLU A 1 282 ? 64.094 16.565 -130.769 1.00 62.97 282 GLU A CA 1
ATOM 2240 C C . GLU A 1 282 ? 65.003 15.674 -131.640 1.00 62.97 282 GLU A C 1
ATOM 2242 O O . GLU A 1 282 ? 65.663 16.174 -132.557 1.00 62.97 282 GLU A O 1
ATOM 2247 N N . ASP A 1 283 ? 64.957 14.350 -131.451 1.00 62.69 283 ASP A N 1
ATOM 2248 C CA . ASP A 1 283 ? 65.702 13.389 -132.282 1.00 62.69 283 ASP A CA 1
ATOM 2249 C C . ASP A 1 283 ? 65.235 13.400 -133.754 1.00 62.69 283 ASP A C 1
ATOM 2251 O O . ASP A 1 283 ? 66.055 13.339 -134.679 1.00 62.69 283 ASP A O 1
ATOM 2255 N N . ALA A 1 284 ? 63.930 13.557 -134.008 1.00 60.72 284 ALA A N 1
ATOM 2256 C CA . ALA A 1 284 ? 63.395 13.698 -135.366 1.00 60.72 284 ALA A CA 1
ATOM 2257 C C . ALA A 1 284 ? 63.870 14.996 -136.054 1.00 60.72 284 ALA A C 1
ATOM 2259 O O . ALA A 1 284 ? 64.140 15.011 -137.261 1.00 60.72 284 ALA A O 1
ATOM 2260 N N . LEU A 1 285 ? 64.029 16.078 -135.287 1.00 59.03 285 LEU A N 1
ATOM 2261 C CA . LEU A 1 285 ? 64.494 17.381 -135.771 1.00 59.03 285 LEU A CA 1
ATOM 2262 C C . LEU A 1 285 ? 65.993 17.371 -136.124 1.00 59.03 285 LEU A C 1
ATOM 2264 O O . LEU A 1 285 ? 66.408 17.958 -137.131 1.00 59.03 285 LEU A O 1
ATOM 2268 N N . HIS A 1 286 ? 66.810 16.639 -135.362 1.00 58.56 286 HIS A N 1
ATOM 2269 C CA . HIS A 1 286 ? 68.214 16.402 -135.712 1.00 58.56 286 HIS A CA 1
ATOM 2270 C C . HIS A 1 286 ? 68.375 15.520 -136.963 1.00 58.56 286 HIS A C 1
ATOM 2272 O O . HIS A 1 286 ? 69.230 15.816 -137.804 1.00 58.56 286 HIS A O 1
ATOM 2278 N N . GLY A 1 287 ? 67.505 14.525 -137.170 1.00 59.47 287 GLY A N 1
ATOM 2279 C CA . GLY A 1 287 ? 67.483 13.717 -138.398 1.00 59.47 287 GLY A CA 1
ATOM 2280 C C . GLY A 1 287 ? 67.208 14.534 -139.671 1.00 59.47 287 GLY A C 1
ATOM 2281 O O . GLY A 1 287 ? 67.867 14.340 -140.696 1.00 59.47 287 GLY A O 1
ATOM 2282 N N . LEU A 1 288 ? 66.292 15.507 -139.600 1.00 57.91 288 LEU A N 1
ATOM 2283 C CA . LEU A 1 288 ? 65.965 16.385 -140.731 1.00 57.91 288 LEU A CA 1
ATOM 2284 C C . LEU A 1 288 ? 67.104 17.371 -141.058 1.00 57.91 288 LEU A C 1
ATOM 2286 O O . LEU A 1 288 ? 67.370 17.667 -142.224 1.00 57.91 288 LEU A O 1
ATOM 2290 N N . THR A 1 289 ? 67.827 17.832 -140.035 1.00 58.69 289 THR A N 1
ATOM 2291 C CA . THR A 1 289 ? 68.962 18.758 -140.188 1.00 58.69 289 THR A CA 1
ATOM 2292 C C . THR A 1 289 ? 70.169 18.065 -140.841 1.00 58.69 289 THR A C 1
ATOM 2294 O O . THR A 1 289 ? 70.826 18.643 -141.710 1.00 58.69 289 THR A O 1
ATOM 2297 N N . GLY A 1 290 ? 70.411 16.785 -140.529 1.00 59.75 290 GLY A N 1
ATOM 2298 C CA . GLY A 1 290 ? 71.434 15.972 -141.204 1.00 59.75 290 GLY A CA 1
ATOM 2299 C C . GLY A 1 290 ? 71.157 15.748 -142.699 1.00 59.75 290 GLY A C 1
ATOM 2300 O O . GLY A 1 290 ? 72.084 15.753 -143.512 1.00 59.75 290 GLY A O 1
ATOM 2301 N N . ALA A 1 291 ? 69.884 15.637 -143.090 1.00 58.12 291 ALA A N 1
ATOM 2302 C CA . ALA A 1 291 ? 69.486 15.483 -144.491 1.00 58.12 291 ALA A CA 1
ATOM 2303 C C . ALA A 1 291 ? 69.716 16.761 -145.328 1.00 58.12 291 ALA A C 1
ATOM 2305 O O . ALA A 1 291 ? 70.074 16.673 -146.504 1.00 58.12 291 ALA A O 1
ATOM 2306 N N . ILE A 1 292 ? 69.586 17.950 -144.726 1.00 57.22 292 ILE A N 1
ATOM 2307 C CA . ILE A 1 292 ? 69.818 19.241 -145.401 1.00 57.22 292 ILE A CA 1
ATOM 2308 C C . ILE A 1 292 ? 71.319 19.502 -145.631 1.00 57.22 292 ILE A C 1
ATOM 2310 O O . ILE A 1 292 ? 71.710 20.018 -146.684 1.00 57.22 292 ILE A O 1
ATOM 2314 N N . HIS A 1 293 ? 72.190 19.073 -144.712 1.00 58.72 293 HIS A N 1
ATOM 2315 C CA . HIS A 1 293 ? 73.641 19.189 -144.902 1.00 58.72 293 HIS A CA 1
ATOM 2316 C C . HIS A 1 293 ? 74.186 18.258 -146.001 1.00 58.72 293 HIS A C 1
ATOM 2318 O O . HIS A 1 293 ? 75.101 18.649 -146.729 1.00 58.72 293 HIS A O 1
ATOM 2324 N N . LEU A 1 294 ? 73.590 17.077 -146.205 1.00 58.50 294 LEU A N 1
ATOM 2325 C CA . LEU A 1 294 ? 73.991 16.153 -147.277 1.00 58.50 294 LEU A CA 1
ATOM 2326 C C . LEU A 1 294 ? 73.589 16.617 -148.689 1.00 58.50 294 LEU A C 1
ATOM 2328 O O . LEU A 1 294 ? 74.222 16.214 -149.665 1.00 58.50 294 LEU A O 1
ATOM 2332 N N . LEU A 1 295 ? 72.593 17.497 -148.818 1.00 52.47 295 LEU A N 1
ATOM 2333 C CA . LEU A 1 295 ? 72.182 18.066 -150.108 1.00 52.47 295 LEU A CA 1
ATOM 2334 C C . LEU A 1 295 ? 73.061 19.244 -150.561 1.00 52.47 295 LEU A C 1
ATOM 2336 O O . LEU A 1 295 ? 73.221 19.456 -151.761 1.00 52.47 295 LEU A O 1
ATOM 2340 N N . THR A 1 296 ? 73.693 19.964 -149.630 1.00 54.66 296 THR A N 1
ATOM 2341 C CA . THR A 1 296 ? 74.515 21.150 -149.951 1.00 54.66 296 THR A CA 1
ATOM 2342 C C . THR A 1 296 ? 75.972 20.801 -150.304 1.00 54.66 296 THR A C 1
ATOM 2344 O O . THR A 1 296 ? 76.636 21.549 -151.014 1.00 54.66 296 THR A O 1
ATOM 2347 N N . ALA A 1 297 ? 76.475 19.629 -149.902 1.00 53.00 297 ALA A N 1
ATOM 2348 C CA . ALA A 1 297 ? 77.869 19.224 -150.132 1.00 53.00 297 ALA A CA 1
ATOM 2349 C C . ALA A 1 297 ? 78.179 18.685 -151.552 1.00 53.00 297 ALA A C 1
ATOM 2351 O O . ALA A 1 297 ? 79.319 18.322 -151.832 1.00 53.00 297 ALA A O 1
ATOM 2352 N N . ARG A 1 298 ? 77.204 18.624 -152.474 1.00 47.47 298 ARG A N 1
ATOM 2353 C CA . ARG A 1 298 ? 77.373 18.014 -153.813 1.00 47.47 298 ARG A CA 1
ATOM 2354 C C . ARG A 1 298 ? 77.549 19.020 -154.967 1.00 47.47 298 ARG A C 1
ATOM 2356 O O . ARG A 1 298 ? 77.327 18.656 -156.119 1.00 47.47 298 ARG A O 1
ATOM 2363 N N . HIS A 1 299 ? 77.945 20.267 -154.705 1.00 48.00 299 HIS A N 1
ATOM 2364 C CA . HIS A 1 299 ? 78.305 21.242 -155.751 1.00 48.00 299 HIS A CA 1
ATOM 2365 C C . HIS A 1 299 ? 79.591 22.005 -155.382 1.00 48.00 299 HIS A C 1
ATOM 2367 O O . HIS A 1 299 ? 79.565 22.997 -154.664 1.00 48.00 299 HIS A O 1
ATOM 2373 N N . GLN A 1 300 ? 80.723 21.530 -155.900 1.00 43.06 300 GLN A N 1
ATOM 2374 C CA . GLN A 1 300 ? 82.034 22.193 -155.931 1.00 43.06 300 GLN A CA 1
ATOM 2375 C C . GLN A 1 30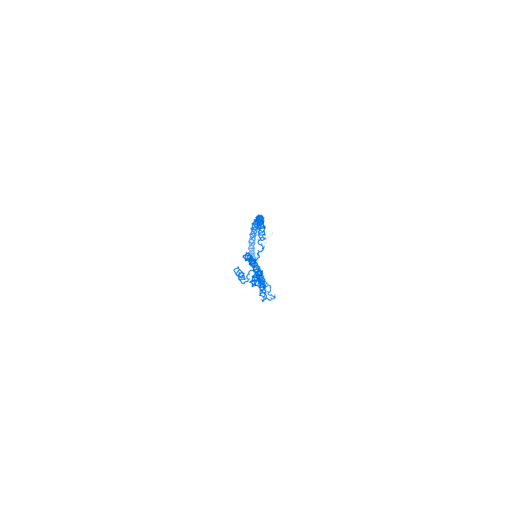0 ? 82.658 21.837 -157.290 1.00 43.06 300 GLN A C 1
ATOM 2377 O O . GLN A 1 300 ? 82.403 20.721 -157.757 1.00 43.06 300 GLN A O 1
ATOM 2382 N N . PRO A 1 301 ? 83.365 22.743 -157.995 1.00 47.38 301 PRO A N 1
ATOM 2383 C CA . PRO A 1 301 ? 84.847 22.658 -158.090 1.00 47.38 301 PRO A CA 1
ATOM 2384 C C . PRO A 1 301 ? 85.498 24.046 -158.402 1.00 47.38 301 PRO A C 1
ATOM 2386 O O . PRO A 1 301 ? 84.776 25.003 -158.645 1.00 47.38 301 PRO A O 1
ATOM 2389 N N . ASP A 1 302 ? 86.799 24.340 -158.507 1.00 36.12 302 ASP A N 1
ATOM 2390 C CA . ASP A 1 302 ? 88.130 23.761 -158.238 1.00 36.12 302 ASP A CA 1
ATOM 2391 C C . ASP A 1 302 ? 89.163 24.819 -158.751 1.00 36.12 302 ASP A C 1
ATOM 2393 O O . ASP A 1 302 ? 88.847 25.573 -159.674 1.00 36.12 302 ASP A O 1
ATOM 2397 N N . GLY A 1 303 ? 90.395 24.860 -158.214 1.00 36.16 303 GLY A N 1
ATOM 2398 C CA . GLY A 1 303 ? 91.585 25.204 -159.022 1.00 36.16 303 GLY A CA 1
ATOM 2399 C C . GLY A 1 303 ? 92.418 26.494 -158.791 1.00 36.16 303 GLY A C 1
ATOM 2400 O O . GLY A 1 303 ? 91.992 27.585 -159.154 1.00 36.16 303 GLY A O 1
ATOM 2401 N N . ARG A 1 304 ? 93.719 26.264 -158.472 1.00 35.03 304 ARG A N 1
ATOM 2402 C CA . ARG A 1 304 ? 94.992 26.932 -158.926 1.00 35.03 304 ARG A CA 1
ATOM 2403 C C . ARG A 1 304 ? 95.660 28.056 -158.084 1.00 35.03 304 ARG A C 1
ATOM 2405 O O . ARG A 1 304 ? 95.077 29.108 -157.899 1.00 35.03 304 ARG A O 1
ATOM 2412 N N . LYS A 1 305 ? 96.895 27.811 -157.565 1.00 38.94 305 LYS A N 1
ATOM 2413 C CA . LYS A 1 305 ? 98.288 28.175 -158.046 1.00 38.94 305 LYS A CA 1
ATOM 2414 C C . LYS A 1 305 ? 98.776 29.532 -157.467 1.00 38.94 305 LYS A C 1
ATOM 2416 O O . LYS A 1 305 ? 97.938 30.400 -157.331 1.00 38.94 305 LYS A O 1
ATOM 2421 N N . VAL A 1 306 ? 100.038 29.873 -157.143 1.00 42.41 306 VAL A N 1
ATOM 2422 C CA . VAL A 1 306 ? 101.439 29.387 -157.291 1.00 42.41 306 VAL A CA 1
ATOM 2423 C C . VAL A 1 306 ? 102.317 30.232 -156.329 1.00 42.41 306 VAL A C 1
ATOM 2425 O O . VAL A 1 306 ? 101.950 31.378 -156.089 1.00 42.41 306 VAL A O 1
ATOM 2428 N N . ALA A 1 307 ? 103.493 29.696 -155.950 1.00 45.06 307 ALA A N 1
ATOM 2429 C CA . ALA A 1 307 ? 104.657 30.337 -155.296 1.00 45.06 307 ALA A CA 1
ATOM 2430 C C . ALA A 1 307 ? 104.570 30.624 -153.789 1.00 45.06 307 ALA A C 1
ATOM 2432 O O . ALA A 1 307 ? 103.569 31.210 -153.331 1.00 45.06 307 ALA A O 1
#

Secondary structure (DSSP, 8-state):
-HHHHHHHHHHHHHH-S-THHHHHHHHHHHHHHHHHHHHTHHHHHHHHHHHHHHHHHHHHHHHHHHTT--GGGHHHHHHHHHHHHHHHHHHHHHHHHHHHHHHHHHHHHHHHHHHHHHHHHHHHHHHHHHHS----TT-HHHHHHHHHHHHHHHHHHHHHHHHHHHHHHHHHHHHHHHHHHHHHHHHHHHHHHHHHHHHHHHHHHHHHHHHHHHHHHHHHHHHHHHHHHHHHHHHHHHHHHHHHHHHHHHHHHHHHHHHHHHHHHHHHHHHHHHHHHHHHHHHHHHHHHHHHHHHHTT---------

Foldseek 3Di:
DVVLLVVLVVCCVVPNPDPCSVVVSVVVLVVVVVVLVVVCPVLVVVLVCLLVVLQVLLVVLQVVLPPPDDPVCCVVCVVVSVVSNVRSVVSNVVSVVVSVVSVVVVVVVSVVVVVVSVVVSVVSCVVSDVVRDPPDPPCVVVVVVVVVVVVVVVVVVVVVVVVVVVVVVVVVVVVVVVVVVVCVVVVVVVVVVVVVVVVVVVVVVVVVVVVVVVVVVVVVVVVVVVVVVVVVVVVVVVVVVVVVVVVVVVVVVVVVVVVVVVVVVVVVVVVVVVVVVVVVVVVVVVVVVVVVVVVVPPDDDDYDYDD

Sequence (307 aa):
IGKRLAAGLEYVVENGCNDQYREYLQSLAHKDADRTYSNFTLVRFCVRITPVLGFLGTVVHFGSALNGITLDQMSEQLGVVVSEMGKAFNATTVALASAMCMMFAQFVCEWIERTIVHSVDRTAENDLLNRFETKDADLAPFLRVVKEANAESLQLIAGNLTQQTAAWTTAFNGLLNKFDHRQQLESAAWTQALDALNNRHEEYDVLREERLRQLVDLIDERQERFMDHVQTTLEKAVSIRDDFAGMFETLHSIGRGEGRLVELQSTLAENLRVIHETRQIEDALHGLTGAIHLLTARHQPDGRKVA